Protein AF-A0A7V3RR85-F1 (afdb_monomer_lite)

Sequence (244 aa):
MQGILSSFPGRTWGRTDHEVPPFPVPSWEQGLYIVSIVQFLRCAGPAYVWVLVGLIVPVLRLVWSADYRWSVWSRVQREWASIKAFASDRSRLPWRATALLIVLPAGLYFLSQGRPLMSGDSKPITLTASALVRDGTTDLSAFISEYASVYRPDASSTLPYFLVRTATGVHSSYPSGMFLFAVPSAALARLLGADLSSGGVQDRMEKGVASWLAAACLGLFFLLALHLVDAASAAWMTLLLATG

Radius of gyration: 24.36 Å; chains: 1; bounding box: 64×41×88 Å

Structure (mmCIF, N/CA/C/O backbone):
data_AF-A0A7V3RR85-F1
#
_entry.id   AF-A0A7V3RR85-F1
#
loop_
_atom_site.group_PDB
_atom_site.id
_atom_site.type_symbol
_atom_site.label_atom_id
_atom_site.label_alt_id
_atom_site.label_comp_id
_atom_site.label_asym_id
_atom_site.label_entity_id
_atom_site.label_seq_id
_atom_site.pdbx_PDB_ins_code
_atom_site.Cartn_x
_atom_site.Cartn_y
_atom_site.Cartn_z
_atom_site.occupancy
_atom_site.B_iso_or_equiv
_atom_site.auth_seq_id
_atom_site.auth_comp_id
_atom_site.auth_asym_id
_atom_site.auth_atom_id
_atom_site.pdbx_PDB_model_num
ATOM 1 N N . MET A 1 1 ? -32.177 16.320 63.894 1.00 46.56 1 MET A N 1
ATOM 2 C CA . MET A 1 1 ? -31.245 16.753 62.830 1.00 46.56 1 MET A CA 1
ATOM 3 C C . MET A 1 1 ? -31.711 16.144 61.518 1.00 46.56 1 MET A C 1
ATOM 5 O O . MET A 1 1 ? -31.325 15.041 61.168 1.00 46.56 1 MET A O 1
ATOM 9 N N . GLN A 1 2 ? -32.642 16.838 60.869 1.00 44.94 2 GLN A N 1
ATOM 10 C CA . GLN A 1 2 ? -33.136 16.580 59.518 1.00 44.94 2 GLN A CA 1
ATOM 11 C C . GLN A 1 2 ? -32.643 17.747 58.666 1.00 44.94 2 GLN A C 1
ATOM 13 O O . GLN A 1 2 ? -32.777 18.890 59.099 1.00 44.94 2 GLN A O 1
ATOM 18 N N . GLY A 1 3 ? -32.090 17.485 57.484 1.00 44.03 3 GLY A N 1
ATOM 19 C CA . GLY A 1 3 ? -31.828 18.561 56.536 1.00 44.03 3 GLY A CA 1
ATOM 20 C C . GLY A 1 3 ? -30.827 18.223 55.440 1.00 44.03 3 GLY A C 1
ATOM 21 O O . GLY A 1 3 ? -29.651 18.029 55.716 1.00 44.03 3 GLY A O 1
ATOM 22 N N . ILE A 1 4 ? -31.320 18.331 54.203 1.00 47.91 4 ILE A N 1
ATOM 23 C CA . ILE A 1 4 ? -30.573 18.657 52.980 1.00 47.91 4 ILE A CA 1
ATOM 24 C C . ILE A 1 4 ? -29.882 17.463 52.293 1.00 47.91 4 ILE A C 1
ATOM 26 O O . ILE A 1 4 ? -28.663 17.356 52.227 1.00 47.91 4 ILE A O 1
ATOM 30 N N . LEU A 1 5 ? -30.701 16.605 51.676 1.00 41.53 5 LEU A N 1
ATOM 31 C CA . LEU A 1 5 ? -30.328 15.917 50.438 1.00 41.53 5 LEU A CA 1
ATOM 32 C C . LEU A 1 5 ? -30.864 16.759 49.277 1.00 41.53 5 LEU A C 1
ATOM 34 O O . LEU A 1 5 ? -32.061 16.757 48.990 1.00 41.53 5 LEU A O 1
ATOM 38 N N . SER A 1 6 ? -29.977 17.540 48.667 1.00 44.34 6 SER A N 1
ATOM 39 C CA . SER A 1 6 ? -30.256 18.303 47.459 1.00 44.34 6 SER A CA 1
ATOM 40 C C . SER A 1 6 ? -30.410 17.359 46.268 1.00 44.34 6 SER A C 1
ATOM 42 O O . SER A 1 6 ? -29.541 16.558 45.926 1.00 44.34 6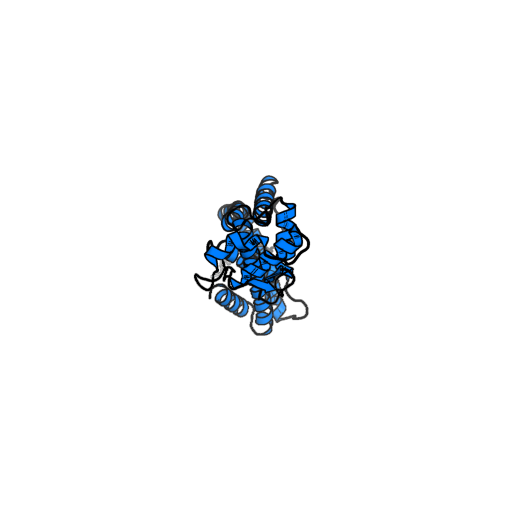 SER A O 1
ATOM 44 N N . SER A 1 7 ? -31.572 17.478 45.645 1.00 42.38 7 SER A N 1
ATOM 45 C CA . SER A 1 7 ? -31.966 16.903 44.374 1.00 42.38 7 SER A CA 1
ATOM 46 C C . SER A 1 7 ? -31.014 17.334 43.254 1.00 42.38 7 SER A C 1
ATOM 48 O O . SER A 1 7 ? -31.056 18.466 42.777 1.00 42.38 7 SER A O 1
ATOM 50 N N . PHE A 1 8 ? -30.181 16.409 42.777 1.00 44.97 8 PHE A N 1
ATOM 51 C CA . PHE A 1 8 ? -29.617 16.528 41.436 1.00 44.97 8 PHE A CA 1
ATOM 52 C C . PHE A 1 8 ? -30.730 16.210 40.428 1.00 44.97 8 PHE A C 1
ATOM 54 O O . PHE A 1 8 ? -31.298 15.116 40.488 1.00 44.97 8 PHE A O 1
ATOM 61 N N . PRO A 1 9 ? -31.079 17.125 39.508 1.00 51.03 9 PRO A N 1
ATOM 62 C CA . PRO A 1 9 ? -32.050 16.825 38.473 1.00 51.03 9 PRO A CA 1
ATOM 63 C C . PRO A 1 9 ? -31.463 15.737 37.576 1.00 51.03 9 PRO A C 1
ATOM 65 O O . PRO A 1 9 ? -30.448 15.935 36.902 1.00 51.03 9 PRO A O 1
ATOM 68 N N . GLY A 1 10 ? -32.103 14.568 37.602 1.00 42.62 10 GLY A N 1
ATOM 69 C CA . GLY A 1 10 ? -31.830 13.462 36.702 1.00 42.62 10 GLY A CA 1
ATOM 70 C C . GLY A 1 10 ? -32.016 13.930 35.267 1.00 42.62 10 GLY A C 1
ATOM 71 O O . GLY A 1 10 ? -33.130 13.978 34.755 1.00 42.62 10 GLY A O 1
ATOM 72 N N . ARG A 1 11 ? -30.909 14.293 34.617 1.00 47.78 11 ARG A N 1
ATOM 73 C CA . ARG A 1 11 ? -30.853 14.501 33.175 1.00 47.78 11 ARG A CA 1
ATOM 74 C C . ARG A 1 11 ? -30.940 13.110 32.548 1.00 47.78 11 ARG A C 1
ATOM 76 O O . ARG A 1 11 ? -29.926 12.463 32.295 1.00 47.78 11 ARG A O 1
ATOM 83 N N . THR A 1 12 ? -32.165 12.621 32.388 1.00 45.12 12 THR A N 1
ATOM 84 C CA . THR A 1 12 ? -32.485 11.437 31.598 1.00 45.12 12 THR A CA 1
ATOM 85 C C . THR A 1 12 ? -32.115 11.750 30.155 1.00 45.12 12 THR A C 1
ATOM 87 O O . THR A 1 12 ? -32.891 12.304 29.382 1.00 45.12 12 THR A O 1
ATOM 90 N N . TRP A 1 13 ? -30.870 11.445 29.792 1.00 47.84 13 TRP A N 1
ATOM 91 C CA . TRP A 1 13 ? -30.459 11.370 28.399 1.00 47.84 13 TRP A CA 1
ATOM 92 C C . TRP A 1 13 ? -31.215 10.198 27.782 1.00 47.84 13 TRP A C 1
ATOM 94 O O . TRP A 1 13 ? -30.737 9.065 27.784 1.00 47.84 13 TRP A O 1
ATOM 104 N N . GLY A 1 14 ? -32.430 10.475 27.309 1.00 45.59 14 GLY A N 1
ATOM 105 C CA . GLY A 1 14 ? -33.119 9.637 26.345 1.00 45.59 14 GLY A CA 1
ATOM 106 C C . GLY A 1 14 ? -32.202 9.514 25.142 1.00 45.59 14 GLY A C 1
ATOM 107 O O . GLY A 1 14 ? -32.144 10.402 24.298 1.00 45.59 14 GLY A O 1
ATOM 108 N N . ARG A 1 15 ? -31.402 8.448 25.128 1.00 45.56 15 ARG A N 1
ATOM 109 C CA . ARG A 1 15 ? -30.524 8.074 24.029 1.00 45.56 15 ARG A CA 1
ATOM 110 C C . ARG A 1 15 ? -31.411 7.449 22.961 1.00 45.56 15 ARG A C 1
ATOM 112 O O . ARG A 1 15 ? -31.411 6.244 22.765 1.00 45.56 15 ARG A O 1
ATOM 119 N N . THR A 1 16 ? -32.238 8.272 22.330 1.00 53.84 16 THR A N 1
ATOM 120 C CA . THR A 1 16 ? -32.664 7.997 20.966 1.00 53.84 16 THR A CA 1
ATOM 121 C C . THR A 1 16 ? -31.379 7.865 20.158 1.00 53.84 16 THR A C 1
ATOM 123 O O . THR A 1 16 ? -30.469 8.686 20.312 1.00 53.84 16 THR A O 1
ATOM 126 N N . ASP A 1 17 ? -31.255 6.797 19.373 1.00 54.22 17 ASP A N 1
ATOM 127 C CA . ASP A 1 17 ? -30.157 6.572 18.434 1.00 54.22 17 ASP A CA 1
ATOM 128 C C . ASP A 1 17 ? -30.206 7.637 17.328 1.00 54.22 17 ASP A C 1
ATOM 130 O O . ASP A 1 17 ? -30.462 7.359 16.160 1.00 54.22 17 ASP A O 1
ATOM 134 N N . HIS A 1 18 ? -30.017 8.901 17.703 1.00 53.81 18 HIS A N 1
ATOM 135 C CA . HIS A 1 18 ? -29.786 9.988 16.784 1.00 53.81 18 HIS A CA 1
ATOM 136 C C . HIS A 1 18 ? -28.456 9.674 16.122 1.00 53.81 18 HIS A C 1
ATOM 138 O O . HIS A 1 18 ? -27.383 9.903 16.688 1.00 53.81 18 HIS A O 1
ATOM 144 N N . GLU A 1 19 ? -28.546 9.078 14.936 1.00 60.75 19 GLU A N 1
ATOM 145 C CA . GLU A 1 19 ? -27.464 9.049 13.976 1.00 60.75 19 GLU A CA 1
ATOM 146 C C . GLU A 1 19 ? -26.886 10.459 13.927 1.00 60.75 19 GLU A C 1
ATOM 148 O O . GLU A 1 19 ? -27.532 11.390 13.454 1.00 60.75 19 GLU A O 1
ATOM 153 N N . VAL A 1 20 ? -25.699 10.637 14.514 1.00 59.62 20 VAL A N 1
ATOM 154 C CA . VAL A 1 20 ? -24.984 11.908 14.442 1.00 59.62 20 VAL A CA 1
ATOM 155 C C . VAL A 1 20 ? -24.818 12.182 12.951 1.00 59.62 20 VAL A C 1
ATOM 157 O O . VAL A 1 20 ? -24.122 11.395 12.290 1.00 59.62 20 VAL A O 1
ATOM 160 N N . PRO A 1 21 ? -25.476 13.221 12.402 1.00 61.03 21 PRO A N 1
ATOM 161 C CA . PRO A 1 21 ? -25.446 13.459 10.975 1.00 61.03 21 PRO A CA 1
ATOM 162 C C . PRO A 1 21 ? -23.984 13.613 10.549 1.00 61.03 21 PRO A C 1
ATOM 164 O O . PRO A 1 21 ? -23.182 14.199 11.289 1.00 61.03 21 PRO A O 1
ATOM 167 N N . PRO A 1 22 ? -23.585 13.037 9.403 1.00 70.75 22 PRO A N 1
ATOM 168 C CA . PRO A 1 22 ? -22.216 13.161 8.940 1.00 70.75 22 PRO A CA 1
ATOM 169 C C . PRO A 1 22 ? -21.882 14.647 8.811 1.00 70.75 22 PRO A C 1
ATOM 171 O O . PRO A 1 22 ? -22.590 15.385 8.129 1.00 70.75 22 PRO A O 1
ATOM 174 N N . PHE A 1 23 ? -20.811 15.088 9.480 1.00 69.50 23 PHE A N 1
ATOM 175 C CA . PHE A 1 23 ? -20.307 16.442 9.292 1.00 69.50 23 PHE A CA 1
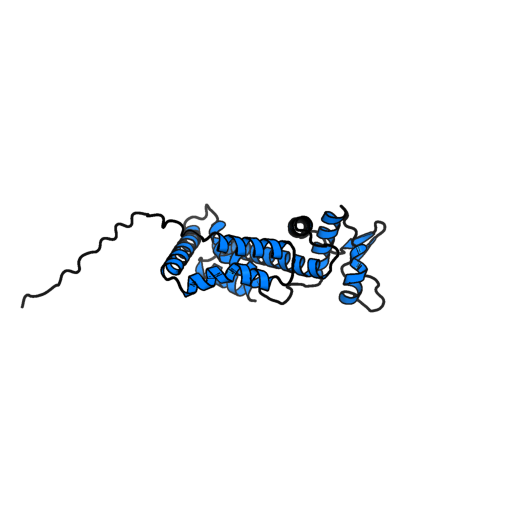ATOM 176 C C . PHE A 1 23 ? -20.062 16.652 7.797 1.00 69.50 23 PHE A C 1
ATOM 178 O O . PHE A 1 23 ? -19.297 15.870 7.218 1.00 69.50 23 PHE A O 1
ATOM 185 N N . PRO A 1 24 ? -20.685 17.664 7.168 1.00 77.25 24 PRO A N 1
ATOM 186 C CA . PRO A 1 24 ? -20.417 17.955 5.775 1.00 77.25 24 PRO A CA 1
ATOM 187 C C . PRO A 1 24 ? -18.919 18.219 5.642 1.00 77.25 24 PRO A C 1
ATOM 189 O O . PRO A 1 24 ? -18.344 19.052 6.346 1.00 77.25 24 PRO A O 1
ATOM 192 N N . VAL A 1 25 ? -18.271 17.428 4.796 1.00 76.19 25 VAL A N 1
ATOM 193 C CA . VAL A 1 25 ? -16.868 17.613 4.442 1.00 76.19 25 VAL A CA 1
ATOM 194 C C . VAL A 1 25 ? -16.855 18.716 3.386 1.00 76.19 25 VAL A C 1
ATOM 196 O O . VAL A 1 25 ? -17.470 18.514 2.335 1.00 76.19 25 VAL A O 1
ATOM 199 N N . PRO A 1 26 ? -16.226 19.877 3.642 1.00 80.81 26 PRO A N 1
ATOM 200 C CA . PRO A 1 26 ? -16.105 20.924 2.638 1.00 80.81 26 PRO A CA 1
ATOM 201 C C . PRO A 1 26 ? -15.546 20.358 1.326 1.00 80.81 26 PRO A C 1
ATOM 203 O O . PRO A 1 26 ? -14.628 19.536 1.338 1.00 80.81 26 PRO A O 1
ATOM 206 N N . SER A 1 27 ? -16.074 20.806 0.187 1.00 84.94 27 SER A N 1
ATOM 207 C CA . SER A 1 27 ? -15.701 20.291 -1.141 1.00 84.94 27 SER A CA 1
ATOM 208 C C . SER A 1 27 ? -14.198 20.394 -1.439 1.00 84.94 27 SER A C 1
ATOM 210 O O . SER A 1 27 ? -13.643 19.547 -2.134 1.00 84.94 27 SER A O 1
ATOM 212 N N . TRP A 1 28 ? -13.509 21.386 -0.870 1.00 83.44 28 TRP A N 1
ATOM 213 C CA . TRP A 1 28 ? -12.064 21.546 -1.031 1.00 83.44 28 TRP A CA 1
ATOM 214 C C . TRP A 1 28 ? -11.247 20.467 -0.295 1.00 83.44 28 TRP A C 1
ATOM 216 O O . TRP A 1 28 ? -10.198 20.061 -0.796 1.00 83.44 28 TRP A O 1
ATOM 226 N N . GLU A 1 29 ? -11.728 19.944 0.842 1.00 87.12 29 GLU A N 1
ATOM 227 C CA . GLU A 1 29 ? -11.060 18.844 1.560 1.00 87.12 29 GLU A CA 1
ATOM 228 C C . GLU A 1 29 ? -11.096 17.563 0.717 1.00 87.12 29 GLU A C 1
ATOM 230 O O . GLU A 1 29 ? -10.106 16.836 0.624 1.00 87.12 29 GLU A O 1
ATOM 235 N N . GLN A 1 30 ? -12.223 17.327 0.037 1.00 89.06 30 GLN A N 1
ATOM 236 C CA . GLN A 1 30 ? -12.369 16.218 -0.908 1.00 89.06 30 GLN A CA 1
ATOM 237 C C . GLN A 1 30 ? -11.383 16.359 -2.073 1.00 89.06 30 GLN A C 1
ATOM 239 O O . GLN A 1 30 ? -10.775 15.372 -2.482 1.00 89.06 30 GLN A O 1
ATOM 244 N N . GLY A 1 31 ? -11.162 17.586 -2.555 1.00 92.31 31 GLY A N 1
ATOM 245 C CA . GLY A 1 31 ? -10.163 17.883 -3.582 1.00 92.31 31 GLY A CA 1
ATOM 246 C C . GLY A 1 31 ? -8.749 17.455 -3.180 1.00 92.31 31 GLY A C 1
ATOM 247 O O . GLY A 1 31 ? -8.086 16.760 -3.948 1.00 92.31 31 GLY A O 1
ATOM 248 N N . LEU A 1 32 ? -8.298 17.793 -1.966 1.00 92.44 32 LEU A N 1
ATOM 249 C CA . LEU A 1 32 ? -6.969 17.396 -1.473 1.00 92.44 32 LEU A CA 1
ATOM 250 C C . LEU A 1 32 ? -6.819 15.879 -1.343 1.00 92.44 32 LEU A C 1
ATOM 252 O O . LEU A 1 32 ? -5.781 15.326 -1.712 1.00 92.44 32 LEU A O 1
ATOM 256 N N . TYR A 1 33 ? -7.859 15.202 -0.858 1.00 92.38 33 TYR A N 1
ATOM 257 C CA . TYR A 1 33 ? -7.874 13.745 -0.761 1.00 92.38 33 TYR A CA 1
ATOM 258 C C . TYR A 1 33 ? -7.786 13.080 -2.141 1.00 92.38 33 TYR A C 1
ATOM 260 O O . TYR A 1 33 ? -6.967 12.184 -2.345 1.00 92.38 33 TYR A O 1
ATOM 268 N N . ILE A 1 34 ? -8.572 13.560 -3.111 1.00 94.25 34 ILE A N 1
ATOM 269 C CA . ILE A 1 34 ? -8.545 13.063 -4.492 1.00 94.25 34 ILE A CA 1
ATOM 270 C C . ILE A 1 34 ? -7.164 13.288 -5.111 1.00 94.25 34 ILE A C 1
ATOM 272 O O . ILE A 1 34 ? -6.600 12.359 -5.684 1.00 94.25 34 ILE A O 1
ATOM 276 N N . VAL A 1 35 ? -6.589 14.485 -4.960 1.00 95.31 35 VAL A N 1
ATOM 277 C CA . VAL A 1 35 ? -5.242 14.790 -5.465 1.00 95.31 35 VAL A CA 1
ATOM 278 C C . VAL A 1 35 ? -4.205 13.861 -4.837 1.00 95.31 35 VAL A C 1
ATOM 280 O O . VAL A 1 35 ? -3.392 13.293 -5.561 1.00 95.31 35 VAL A O 1
ATOM 283 N N . SER A 1 36 ? -4.254 13.658 -3.519 1.00 95.44 36 SER A N 1
ATOM 284 C CA . SER A 1 36 ? -3.357 12.737 -2.816 1.00 95.44 36 SER A CA 1
ATOM 285 C C . SER A 1 36 ? -3.442 11.316 -3.381 1.00 95.44 36 SER A C 1
ATOM 287 O O . SER A 1 36 ? -2.414 10.744 -3.749 1.00 95.44 36 SER A O 1
ATOM 289 N N . ILE A 1 37 ? -4.653 10.772 -3.538 1.00 95.06 37 ILE A N 1
ATOM 290 C CA . ILE A 1 37 ? -4.854 9.428 -4.095 1.00 95.06 37 ILE A CA 1
ATOM 291 C C . ILE A 1 37 ? -4.352 9.342 -5.528 1.00 95.06 37 ILE A C 1
ATOM 293 O O . ILE A 1 37 ? -3.615 8.416 -5.857 1.00 95.06 37 ILE A O 1
ATOM 297 N N . VAL A 1 38 ? -4.734 10.290 -6.384 1.00 96.75 38 VAL A N 1
ATOM 298 C CA . VAL A 1 38 ? -4.348 10.281 -7.799 1.00 96.75 38 VAL A CA 1
ATOM 299 C C . VAL A 1 38 ? -2.831 10.311 -7.931 1.00 96.75 38 VAL A C 1
ATOM 301 O O . VAL A 1 38 ? -2.264 9.526 -8.686 1.00 96.75 38 VAL A O 1
ATOM 304 N N . GLN A 1 39 ? -2.154 11.166 -7.172 1.00 97.00 39 GLN A N 1
ATOM 305 C CA . GLN A 1 39 ? -0.704 11.285 -7.263 1.00 97.00 39 GLN A CA 1
ATOM 306 C C . GLN A 1 39 ? 0.026 10.091 -6.637 1.00 97.00 39 GLN A C 1
ATOM 308 O O . GLN A 1 39 ? 1.044 9.648 -7.173 1.00 97.00 39 GLN A O 1
ATOM 313 N N . PHE A 1 40 ? -0.520 9.511 -5.564 1.00 96.00 40 PHE A N 1
ATOM 314 C CA . PHE A 1 40 ? -0.036 8.248 -5.013 1.00 96.00 40 PHE A CA 1
ATOM 315 C C . PHE A 1 40 ? -0.152 7.106 -6.034 1.00 96.00 40 PHE A C 1
ATOM 317 O O . PHE A 1 40 ? 0.840 6.433 -6.306 1.00 96.00 40 PHE A O 1
ATOM 324 N N . LEU A 1 41 ? -1.325 6.927 -6.653 1.00 95.44 41 LEU A N 1
ATOM 325 C CA . LEU A 1 41 ? -1.570 5.885 -7.660 1.00 95.44 41 LEU A CA 1
ATOM 326 C C . LEU A 1 41 ? -0.749 6.100 -8.937 1.00 95.44 41 LEU A C 1
ATOM 328 O O . LEU A 1 41 ? -0.284 5.138 -9.541 1.00 95.44 41 LEU A O 1
ATOM 332 N N . ARG A 1 42 ? -0.500 7.357 -9.316 1.00 96.12 42 ARG A N 1
ATOM 333 C CA . ARG A 1 42 ? 0.419 7.725 -10.403 1.00 96.12 42 ARG A CA 1
ATOM 334 C C . ARG A 1 42 ? 1.892 7.476 -10.051 1.00 96.12 42 ARG A C 1
ATOM 336 O O . ARG A 1 42 ? 2.758 7.627 -10.907 1.00 96.12 42 ARG A O 1
ATOM 343 N N . CYS A 1 43 ? 2.203 7.109 -8.806 1.00 94.94 43 CYS A N 1
ATOM 344 C CA . CYS A 1 43 ? 3.572 6.963 -8.316 1.00 94.94 43 CYS A CA 1
ATOM 345 C C . CYS A 1 43 ? 4.386 8.265 -8.473 1.00 94.94 43 CYS A C 1
ATOM 347 O O . CYS A 1 43 ? 5.577 8.244 -8.801 1.00 94.94 43 CYS A O 1
ATOM 349 N N . ALA A 1 44 ? 3.749 9.422 -8.268 1.00 93.12 44 ALA A N 1
ATOM 350 C CA . ALA A 1 44 ? 4.350 10.734 -8.483 1.00 93.12 44 ALA A CA 1
ATOM 351 C C . ALA A 1 44 ? 5.096 11.223 -7.232 1.00 93.12 44 ALA A C 1
ATOM 353 O O . ALA A 1 44 ? 4.546 11.939 -6.415 1.00 93.12 44 ALA A O 1
ATOM 354 N N . GLY A 1 45 ? 6.367 10.870 -7.056 1.00 92.00 45 GLY A N 1
ATOM 355 C CA . GLY A 1 45 ? 7.137 11.270 -5.867 1.00 92.00 45 GLY A CA 1
ATOM 356 C C . GLY A 1 45 ? 6.914 10.363 -4.644 1.00 92.00 45 GLY A C 1
ATOM 357 O O . GLY A 1 45 ? 6.258 9.326 -4.750 1.00 92.00 45 GLY A O 1
ATOM 358 N N . PRO A 1 46 ? 7.518 10.685 -3.488 1.00 92.31 46 PRO A N 1
ATOM 359 C CA . PRO A 1 46 ? 7.526 9.782 -2.338 1.00 92.31 46 PRO A CA 1
ATOM 360 C C . PRO A 1 46 ? 6.136 9.582 -1.716 1.00 92.31 46 PRO A C 1
ATOM 362 O O . PRO A 1 46 ? 5.407 10.545 -1.487 1.00 92.31 46 PRO A O 1
ATOM 365 N N . ALA A 1 47 ? 5.789 8.338 -1.370 1.00 92.94 47 ALA A N 1
ATOM 366 C CA . ALA A 1 47 ? 4.469 7.995 -0.831 1.00 92.94 47 ALA A CA 1
ATOM 367 C C . ALA A 1 47 ? 4.107 8.766 0.453 1.00 92.94 47 ALA A C 1
ATOM 369 O O . ALA A 1 47 ? 2.963 9.194 0.609 1.00 92.94 47 ALA A O 1
ATOM 370 N N . TYR A 1 48 ? 5.081 9.007 1.339 1.00 93.69 48 TYR A N 1
ATOM 371 C CA . TYR A 1 48 ? 4.864 9.744 2.588 1.00 93.69 48 TYR A CA 1
ATOM 372 C C . TYR A 1 48 ? 4.356 11.178 2.362 1.00 93.69 48 TYR A C 1
ATOM 374 O O . TYR A 1 48 ? 3.613 11.695 3.194 1.00 93.69 48 TYR A O 1
ATOM 382 N N . VAL A 1 49 ? 4.706 11.812 1.233 1.00 95.12 49 VAL A N 1
ATOM 383 C CA . VAL A 1 49 ? 4.221 13.157 0.884 1.00 95.12 49 VAL A CA 1
ATOM 384 C C . VAL A 1 49 ? 2.716 13.117 0.655 1.00 95.12 49 VAL A C 1
ATOM 386 O O . VAL A 1 49 ? 1.984 13.926 1.216 1.00 95.12 49 VAL A O 1
ATOM 389 N N . TRP A 1 50 ? 2.230 12.144 -0.116 1.00 95.06 50 TRP A N 1
ATOM 390 C CA . TRP A 1 50 ? 0.803 12.030 -0.412 1.00 95.06 50 TRP A CA 1
ATOM 391 C C . TRP A 1 50 ? -0.005 11.591 0.799 1.00 95.06 50 TRP A C 1
ATOM 393 O O . TRP A 1 50 ? -1.095 12.122 1.011 1.00 95.06 50 TRP A O 1
ATOM 403 N N . VAL A 1 51 ? 0.550 10.714 1.641 1.00 94.12 51 VAL A N 1
ATOM 404 C CA . VAL A 1 51 ? -0.039 10.395 2.950 1.00 94.12 51 VAL A CA 1
ATOM 405 C C . VAL A 1 51 ? -0.202 11.670 3.782 1.00 94.12 51 VAL A C 1
ATOM 407 O O . VAL A 1 51 ? -1.297 11.933 4.275 1.00 94.12 51 VAL A O 1
ATOM 410 N N . LEU A 1 52 ? 0.836 12.507 3.878 1.00 95.19 52 LEU A N 1
ATOM 411 C CA . LEU A 1 52 ? 0.765 13.771 4.613 1.00 95.19 52 LEU A CA 1
ATOM 412 C C . LEU A 1 52 ? -0.289 14.719 4.025 1.00 95.19 52 LEU A C 1
ATOM 414 O O . LEU A 1 52 ? -1.113 15.239 4.770 1.00 95.19 52 LEU A O 1
ATOM 418 N N . VAL A 1 53 ? -0.312 14.907 2.703 1.00 94.50 53 VAL A N 1
ATOM 419 C CA . VAL A 1 53 ? -1.298 15.771 2.025 1.00 94.50 53 VAL A CA 1
ATOM 420 C C . VAL A 1 53 ? -2.730 15.284 2.262 1.00 94.50 53 VAL A C 1
ATOM 422 O O . VAL A 1 53 ? -3.614 16.093 2.529 1.00 94.50 53 VAL A O 1
ATOM 425 N N . GLY A 1 54 ? -2.969 13.971 2.209 1.00 93.12 54 GLY A N 1
ATOM 426 C CA . GLY A 1 54 ? -4.295 13.394 2.445 1.00 93.12 54 GLY A CA 1
ATOM 427 C C . GLY A 1 54 ? -4.735 13.453 3.911 1.00 93.12 54 GLY A C 1
ATOM 428 O O . GLY A 1 54 ? -5.931 13.523 4.191 1.00 93.12 54 GLY A O 1
ATOM 429 N N . LEU A 1 55 ? -3.783 13.446 4.851 1.00 94.88 55 LEU A N 1
ATOM 430 C CA . LEU A 1 55 ? -4.061 13.412 6.289 1.00 94.88 55 LEU A CA 1
ATOM 431 C C . LEU A 1 55 ? -3.964 14.769 6.987 1.00 94.88 55 LEU A C 1
ATOM 433 O O . LEU A 1 55 ? -4.454 14.888 8.109 1.00 94.88 55 LEU A O 1
ATOM 437 N N . ILE A 1 56 ? -3.382 15.797 6.362 1.00 95.38 56 ILE A N 1
ATOM 438 C CA . ILE A 1 56 ? -3.158 17.081 7.034 1.00 95.38 56 ILE A CA 1
ATOM 439 C C . ILE A 1 56 ? -4.472 17.670 7.546 1.00 95.38 56 ILE A C 1
ATOM 441 O O . ILE A 1 56 ? -4.603 17.938 8.733 1.00 95.38 56 ILE A O 1
ATOM 445 N N . VAL A 1 57 ? -5.500 17.764 6.704 1.00 93.8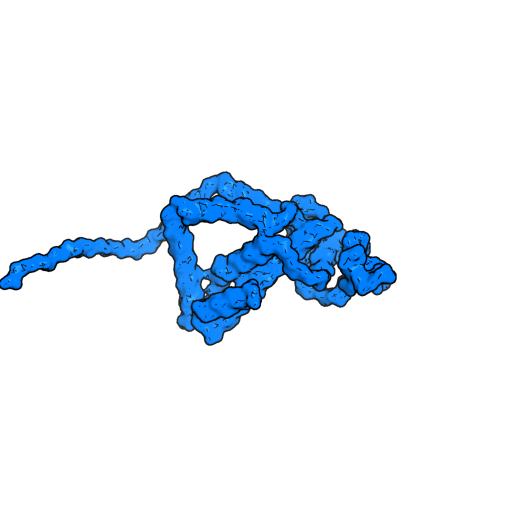1 57 VAL A N 1
ATOM 446 C CA . VAL A 1 57 ? -6.790 18.331 7.106 1.00 93.81 57 VAL A CA 1
ATOM 447 C C . VAL A 1 57 ? -7.482 17.529 8.217 1.00 93.81 57 VAL A C 1
ATOM 449 O O . VAL A 1 57 ? -7.836 18.138 9.230 1.00 93.81 57 VAL A O 1
ATOM 452 N N . PRO A 1 58 ? -7.674 16.195 8.116 1.00 93.31 58 PRO A N 1
ATOM 453 C CA . PRO A 1 58 ? -8.316 15.451 9.196 1.00 93.31 58 PRO A CA 1
ATOM 454 C C . PRO A 1 58 ? -7.512 15.490 10.501 1.00 93.31 58 PRO A C 1
ATOM 456 O O . PRO A 1 58 ? -8.127 15.523 11.566 1.00 93.31 58 PRO A O 1
ATOM 459 N N . VAL A 1 59 ? -6.176 15.545 10.446 1.00 95.19 59 VAL A N 1
ATOM 460 C CA . VAL A 1 59 ? -5.329 15.720 11.639 1.00 95.19 59 VAL A CA 1
ATOM 461 C C . VAL A 1 59 ? -5.551 17.094 12.266 1.00 95.19 59 VAL A C 1
ATOM 463 O O . VAL A 1 59 ? -5.813 17.182 13.463 1.00 95.19 59 VAL A O 1
ATOM 466 N N . LEU A 1 60 ? -5.531 18.163 11.470 1.00 95.50 60 LEU A N 1
ATOM 467 C CA . LEU A 1 60 ? -5.795 19.521 11.945 1.00 95.50 60 LEU A CA 1
ATOM 468 C C . LEU A 1 60 ? -7.196 19.634 12.574 1.00 95.50 60 LEU A C 1
ATOM 470 O O . LEU A 1 60 ? -7.350 20.180 13.668 1.00 95.50 60 LEU A O 1
ATOM 474 N N . ARG A 1 61 ? -8.222 19.040 11.951 1.00 93.88 61 ARG A N 1
ATOM 475 C CA . ARG A 1 61 ? -9.581 18.983 12.520 1.00 93.88 61 ARG A CA 1
ATOM 476 C C . ARG A 1 61 ? -9.628 18.191 13.823 1.00 93.88 61 ARG A C 1
ATOM 478 O O . ARG A 1 61 ? -10.325 18.602 14.748 1.00 93.88 61 ARG A O 1
ATOM 485 N N . LEU A 1 62 ? -8.885 17.089 13.915 1.00 95.31 62 LEU A N 1
ATOM 486 C CA . LEU A 1 62 ? -8.764 16.307 15.145 1.00 95.31 62 LEU A CA 1
ATOM 487 C C . LEU A 1 62 ? -8.104 17.113 16.268 1.00 95.31 62 LEU A C 1
ATOM 489 O O . LEU A 1 62 ? -8.478 16.944 17.420 1.00 95.31 62 LEU A O 1
ATOM 493 N N . VAL A 1 63 ? -7.172 18.014 15.962 1.00 97.06 63 VAL A N 1
ATOM 494 C CA . VAL A 1 63 ? -6.539 18.873 16.972 1.00 97.06 63 VAL A CA 1
ATOM 495 C C . VAL A 1 63 ? -7.474 20.006 17.415 1.00 97.06 63 VAL A C 1
ATOM 497 O O . VAL A 1 63 ? -7.636 20.224 18.616 1.00 97.06 63 VAL A O 1
ATOM 500 N N . TRP A 1 64 ? -8.125 20.703 16.477 1.00 97.56 64 TRP A N 1
ATOM 501 C CA . TRP A 1 64 ? -8.846 21.950 16.780 1.00 97.56 64 TRP A CA 1
ATOM 502 C C . TRP A 1 64 ? -10.345 21.814 17.059 1.00 97.56 64 TRP A C 1
ATOM 504 O O . TRP A 1 64 ? -10.904 22.668 17.744 1.00 97.56 64 TRP A O 1
ATOM 514 N N . SER A 1 65 ? -11.023 20.769 16.578 1.00 96.75 65 SER A N 1
ATOM 515 C CA . SER A 1 65 ? -12.477 20.628 16.735 1.00 96.75 65 SER A CA 1
ATOM 516 C C . SER A 1 65 ? -12.831 19.561 17.774 1.00 96.75 65 SER A C 1
ATOM 518 O O . SER A 1 65 ? -12.588 18.367 17.587 1.00 96.75 65 SER A O 1
ATOM 520 N N . ALA A 1 66 ? -13.429 19.984 18.894 1.00 95.75 66 ALA A N 1
ATOM 521 C CA . ALA A 1 66 ? -13.940 19.073 19.923 1.00 95.75 66 ALA A CA 1
ATOM 522 C C . ALA A 1 66 ? -15.039 18.146 19.376 1.00 95.75 66 ALA A C 1
ATOM 524 O O . ALA A 1 66 ? -15.002 16.941 19.624 1.00 95.75 66 ALA A O 1
ATOM 525 N N . ASP A 1 67 ? -15.946 18.683 18.560 1.00 94.75 67 ASP A N 1
ATOM 526 C CA . ASP A 1 67 ? -17.031 17.907 17.955 1.00 94.75 67 ASP A CA 1
ATOM 527 C C . ASP A 1 67 ? -16.501 16.855 16.980 1.00 94.75 67 ASP A C 1
ATOM 529 O O . ASP A 1 67 ? -16.940 15.703 16.993 1.00 94.75 67 ASP A O 1
ATOM 533 N N . TYR A 1 68 ? -15.499 17.218 16.171 1.00 92.56 68 TYR A N 1
ATOM 534 C CA . TYR A 1 68 ? -14.852 16.270 15.271 1.00 92.56 68 TYR A CA 1
ATOM 535 C C . TYR A 1 68 ? -14.140 15.159 16.051 1.00 92.56 68 TYR A C 1
ATOM 537 O O . TYR A 1 68 ? -14.321 13.985 15.726 1.00 92.56 68 TYR A O 1
ATOM 545 N N . ARG A 1 69 ? -13.408 15.489 17.128 1.00 95.31 69 ARG A N 1
ATOM 546 C CA . ARG A 1 69 ? -12.810 14.484 18.028 1.00 95.31 69 ARG A CA 1
ATOM 547 C C . ARG A 1 69 ? -13.851 13.532 18.593 1.00 95.31 69 ARG A C 1
ATOM 549 O O . ARG A 1 69 ? -13.650 12.321 18.541 1.00 95.31 69 ARG A O 1
ATOM 556 N N . TRP A 1 70 ? -14.968 14.056 19.093 1.00 95.88 70 TRP A N 1
ATOM 557 C CA . TRP A 1 70 ? -16.046 13.233 19.636 1.00 95.88 70 TRP A CA 1
ATOM 558 C C . TRP A 1 70 ? -16.685 12.340 18.563 1.00 95.88 70 TRP A C 1
ATOM 560 O O . TRP A 1 70 ? -16.941 11.153 18.793 1.00 95.88 70 TRP A O 1
ATOM 570 N N . SER A 1 71 ? -16.873 12.864 17.350 1.00 93.69 71 SER A N 1
ATOM 571 C CA . SER A 1 71 ? -17.355 12.082 16.208 1.00 93.69 71 SER A CA 1
ATOM 572 C C . SER A 1 71 ? -16.374 10.977 15.805 1.00 93.69 71 SER A C 1
ATOM 574 O O . SER A 1 71 ? -16.805 9.872 15.476 1.00 93.69 71 SER A O 1
ATOM 576 N N . VAL A 1 72 ? -15.067 11.240 15.786 1.00 94.50 72 VAL A N 1
ATOM 577 C CA . VAL A 1 72 ? -14.054 10.220 15.472 1.00 94.50 72 VAL A CA 1
ATOM 578 C C . VAL A 1 72 ? -14.010 9.170 16.579 1.00 94.50 72 VAL A C 1
ATOM 580 O O . VAL A 1 72 ? -14.087 7.979 16.289 1.00 94.50 72 VAL A O 1
ATOM 583 N N . TRP A 1 73 ? -13.983 9.594 17.844 1.00 96.25 73 TRP A N 1
ATOM 584 C CA . TRP A 1 73 ? -13.959 8.694 18.996 1.00 96.25 73 TRP A CA 1
ATOM 585 C C . TRP A 1 73 ? -15.180 7.776 19.040 1.00 96.25 73 TRP A C 1
ATOM 587 O O . TRP A 1 73 ? -15.036 6.567 19.187 1.00 96.25 73 TRP A O 1
ATOM 597 N N . SER A 1 74 ? -16.383 8.315 18.836 1.00 95.50 74 SER A N 1
ATOM 598 C CA . SER A 1 74 ? -17.607 7.507 18.781 1.00 95.50 74 SER A CA 1
ATOM 599 C C . SER A 1 74 ? -17.599 6.503 17.623 1.00 95.50 74 SER A C 1
ATOM 601 O O . SER A 1 74 ? -18.052 5.372 17.794 1.00 95.50 74 SER A O 1
ATOM 603 N N . ARG A 1 75 ? -17.046 6.859 16.454 1.00 95.19 75 ARG A N 1
ATOM 604 C CA . ARG A 1 75 ? -16.849 5.916 15.337 1.00 95.19 75 ARG A CA 1
ATOM 605 C C . ARG A 1 75 ? -15.870 4.806 15.710 1.00 95.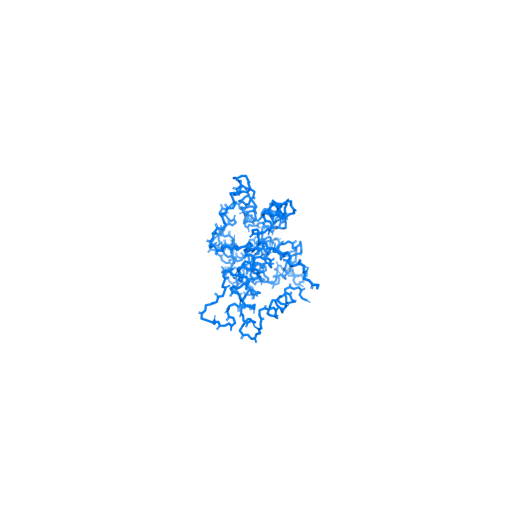19 75 ARG A C 1
ATOM 607 O O . ARG A 1 75 ? -16.225 3.643 15.559 1.00 95.19 75 ARG A O 1
ATOM 614 N N . VAL A 1 76 ? -14.705 5.148 16.257 1.00 96.31 76 VAL A N 1
ATOM 615 C CA . VAL A 1 76 ? -13.706 4.167 16.713 1.00 96.31 76 VAL A CA 1
ATOM 616 C C . VAL A 1 76 ? -14.299 3.231 17.765 1.00 96.31 76 VAL A C 1
ATOM 618 O O . VAL A 1 76 ? -14.155 2.020 17.648 1.00 96.31 76 VAL A O 1
ATOM 621 N N . GLN A 1 77 ? -15.031 3.763 18.746 1.00 96.81 77 GLN A N 1
ATOM 622 C CA . GLN A 1 77 ? -15.688 2.960 19.780 1.00 96.81 77 GLN A CA 1
ATOM 623 C C . GLN A 1 77 ? -16.734 2.000 19.204 1.00 96.81 77 GLN A C 1
ATOM 625 O O . GLN A 1 77 ? -16.834 0.869 19.674 1.00 96.81 77 GLN A O 1
ATOM 630 N N . ARG A 1 78 ? -17.486 2.406 18.171 1.00 96.38 78 ARG A N 1
ATOM 631 C CA . ARG A 1 78 ? -18.439 1.518 17.482 1.00 96.38 78 ARG A CA 1
ATOM 632 C C . ARG A 1 78 ? -17.740 0.379 16.744 1.00 96.38 78 ARG A C 1
ATOM 634 O O . ARG A 1 78 ? -18.127 -0.773 16.911 1.00 96.38 78 ARG A O 1
ATOM 641 N N . GLU A 1 79 ? -16.699 0.681 15.973 1.00 96.81 79 GLU A N 1
ATOM 642 C CA . GLU A 1 79 ? -15.934 -0.349 15.254 1.00 96.81 79 GLU A CA 1
ATOM 643 C C . GLU A 1 79 ? -15.218 -1.290 16.247 1.00 96.81 79 GLU A C 1
ATOM 645 O O . GLU A 1 79 ? -15.252 -2.510 16.097 1.00 96.81 79 GLU A O 1
ATOM 650 N N . TRP A 1 80 ? -14.669 -0.751 17.340 1.00 97.31 80 TRP A N 1
ATOM 651 C CA . TRP A 1 80 ? -14.074 -1.549 18.414 1.00 97.31 80 TRP A CA 1
ATOM 652 C C . TRP A 1 80 ? -15.102 -2.423 19.143 1.00 97.31 80 TRP A C 1
ATOM 654 O O . TRP A 1 80 ? -14.820 -3.569 19.493 1.00 97.31 80 TRP A O 1
ATOM 664 N N . ALA A 1 81 ? -16.320 -1.921 19.359 1.00 96.12 81 ALA A N 1
ATOM 665 C CA . ALA A 1 81 ? -17.407 -2.721 19.909 1.00 96.12 81 ALA A CA 1
ATOM 666 C C . ALA A 1 81 ? -17.766 -3.896 18.987 1.00 96.12 81 ALA A C 1
ATOM 668 O O . ALA A 1 81 ? -17.996 -4.989 19.496 1.00 96.12 81 ALA A O 1
ATOM 669 N N . SER A 1 82 ? -17.728 -3.711 17.660 1.00 96.06 82 SER A N 1
ATOM 670 C CA . SER A 1 82 ? -17.912 -4.806 16.697 1.00 96.06 82 SER A CA 1
ATOM 671 C C . SER A 1 82 ? -16.830 -5.881 16.823 1.00 96.06 82 SER A C 1
ATOM 673 O O . SER A 1 82 ? -17.141 -7.064 16.727 1.00 96.06 82 SER A O 1
ATOM 675 N N . ILE A 1 83 ? -15.575 -5.491 17.059 1.00 96.62 83 ILE A N 1
ATOM 676 C CA . ILE A 1 83 ? -14.469 -6.432 17.296 1.00 96.62 83 ILE A CA 1
ATOM 677 C C . ILE A 1 83 ? -14.687 -7.202 18.601 1.00 96.62 83 ILE A C 1
ATOM 679 O O . ILE A 1 83 ? -14.540 -8.417 18.632 1.00 96.62 83 ILE A O 1
ATOM 683 N N . LYS A 1 84 ? -15.073 -6.521 19.687 1.00 96.19 84 LYS A N 1
ATOM 684 C CA . LYS A 1 84 ? -15.353 -7.194 20.966 1.00 96.19 84 LYS A CA 1
ATOM 685 C C . LYS A 1 84 ? -16.554 -8.134 20.878 1.00 96.19 84 LYS A C 1
ATOM 687 O O . LYS A 1 84 ? -16.521 -9.208 21.467 1.00 96.19 84 LYS A O 1
ATOM 692 N N . ALA A 1 85 ? -17.596 -7.746 20.143 1.00 94.56 85 ALA A N 1
ATOM 693 C CA . ALA A 1 85 ? -18.797 -8.558 19.961 1.00 94.56 85 ALA A CA 1
ATOM 694 C C . ALA A 1 85 ? -18.502 -9.889 19.254 1.00 94.56 85 ALA A C 1
ATOM 696 O O . ALA A 1 85 ? -19.149 -10.887 19.557 1.00 94.56 85 ALA A O 1
ATOM 697 N N . PHE A 1 86 ? -17.481 -9.929 18.391 1.00 94.31 86 PHE A N 1
ATOM 698 C CA . PHE A 1 86 ? -17.030 -11.160 17.740 1.00 94.31 86 PHE A CA 1
ATOM 699 C C . PHE A 1 86 ? -16.617 -12.261 18.733 1.00 94.31 86 PHE A C 1
ATOM 701 O O . PHE A 1 86 ? -16.773 -13.445 18.442 1.00 94.31 86 PHE A O 1
ATOM 708 N N . ALA A 1 87 ? -16.135 -11.896 19.928 1.00 82.75 87 ALA A N 1
ATOM 709 C CA . ALA A 1 87 ? -15.811 -12.873 20.968 1.00 82.75 87 ALA A CA 1
ATOM 710 C C . ALA A 1 87 ? -17.057 -13.631 21.462 1.00 82.75 87 ALA A C 1
ATOM 712 O O . ALA A 1 87 ? -16.960 -14.815 21.786 1.00 82.75 87 ALA A O 1
ATOM 713 N N . SER A 1 88 ? -18.213 -12.960 21.487 1.00 85.12 88 SER A N 1
ATOM 714 C CA . SER A 1 88 ? -19.497 -13.533 21.902 1.00 85.12 88 SER A CA 1
ATOM 715 C C . SER A 1 88 ? -20.243 -14.210 20.751 1.00 85.12 88 SER A C 1
ATOM 717 O O . SER A 1 88 ? -20.940 -15.195 20.977 1.00 85.12 88 SER A O 1
ATOM 719 N N . ASP A 1 89 ? -20.102 -13.698 19.527 1.00 88.94 89 ASP A N 1
ATOM 720 C CA . ASP A 1 89 ? -20.732 -14.243 18.324 1.00 88.94 89 ASP A CA 1
ATOM 721 C C . ASP A 1 89 ? -19.732 -14.293 17.160 1.00 88.94 89 ASP A C 1
ATOM 723 O O . ASP A 1 89 ? -19.479 -13.308 16.462 1.00 88.94 89 ASP A O 1
ATOM 727 N N . ARG A 1 90 ? -19.178 -15.489 16.935 1.00 89.75 90 ARG A N 1
ATOM 728 C CA . ARG A 1 90 ? -18.176 -15.754 15.893 1.00 89.75 90 ARG A CA 1
ATOM 729 C C . ARG A 1 90 ? -18.778 -15.940 14.496 1.00 89.75 90 ARG A C 1
ATOM 731 O O . ARG A 1 90 ? -18.049 -16.284 13.568 1.00 89.75 90 ARG A O 1
ATOM 738 N N . SER A 1 91 ? -20.086 -15.736 14.319 1.00 88.50 91 SER A N 1
ATOM 739 C CA . SER A 1 91 ? -20.764 -15.964 13.035 1.00 88.50 91 SER A CA 1
ATOM 740 C C . SER A 1 91 ? -20.398 -14.943 11.953 1.00 88.50 91 SER A C 1
ATOM 742 O O . SER A 1 91 ? -20.525 -15.238 10.763 1.00 88.50 91 SER A O 1
ATOM 744 N N . ARG A 1 92 ? -19.938 -13.742 12.335 1.00 90.00 92 ARG A N 1
ATOM 745 C CA . ARG A 1 92 ? -19.613 -12.654 11.399 1.00 90.00 92 ARG A CA 1
ATOM 746 C C . ARG A 1 92 ? -18.257 -12.043 11.702 1.00 90.00 92 ARG A C 1
ATOM 748 O O . ARG A 1 92 ? -18.070 -11.401 12.729 1.00 90.00 92 ARG A O 1
ATOM 755 N N . LEU A 1 93 ? -17.328 -12.182 10.761 1.00 94.44 93 LEU A N 1
ATOM 756 C CA . LEU A 1 93 ? -16.013 -11.554 10.861 1.00 94.44 93 LEU A CA 1
ATOM 757 C C . LEU A 1 93 ? -16.138 -10.018 10.821 1.00 94.44 93 LEU A C 1
ATOM 759 O O . LEU A 1 93 ? -16.826 -9.488 9.940 1.00 94.44 93 LEU A O 1
ATOM 763 N N . PRO A 1 94 ? -15.446 -9.281 11.711 1.00 96.00 94 PRO A N 1
ATOM 764 C CA . PRO A 1 94 ? -15.514 -7.823 11.787 1.00 96.00 94 PRO A CA 1
ATOM 765 C C . PRO A 1 94 ? -14.658 -7.146 10.695 1.00 96.00 94 PRO A C 1
ATOM 767 O O . PRO A 1 94 ? -13.859 -6.258 10.981 1.00 96.00 94 PRO A O 1
ATOM 770 N N . TRP A 1 95 ? -14.823 -7.545 9.426 1.00 96.06 95 TRP A N 1
ATOM 771 C CA . TRP A 1 95 ? -13.981 -7.126 8.293 1.00 96.06 95 TRP A CA 1
ATOM 772 C C . TRP A 1 95 ? -13.814 -5.614 8.175 1.00 96.06 95 TRP A C 1
ATOM 774 O O . TRP A 1 95 ? -12.702 -5.125 7.996 1.00 96.06 95 TRP A O 1
ATOM 784 N N . ARG A 1 96 ? -14.914 -4.866 8.304 1.00 96.44 96 ARG A N 1
ATOM 785 C CA . ARG A 1 96 ? -14.893 -3.403 8.234 1.00 96.44 96 ARG A CA 1
ATOM 786 C C . ARG A 1 96 ? -14.085 -2.793 9.381 1.00 96.44 96 ARG A C 1
ATOM 788 O O . ARG A 1 96 ? -13.250 -1.928 9.129 1.00 96.44 96 ARG A O 1
ATOM 795 N N . ALA A 1 97 ? -14.303 -3.254 10.611 1.00 96.88 97 ALA A N 1
ATOM 796 C CA . ALA A 1 97 ? -13.577 -2.753 11.771 1.00 96.88 97 ALA A CA 1
ATOM 797 C C . ALA A 1 97 ? -12.083 -3.093 11.676 1.00 96.88 97 ALA A C 1
ATOM 799 O O . ALA A 1 97 ? -11.250 -2.221 11.903 1.00 96.88 97 ALA A O 1
ATOM 800 N N . THR A 1 98 ? -11.733 -4.308 11.240 1.00 97.69 98 THR A N 1
ATOM 801 C CA . THR A 1 98 ? -10.342 -4.701 10.968 1.00 97.69 98 THR A CA 1
ATOM 802 C C . THR A 1 98 ? -9.716 -3.841 9.870 1.00 97.69 98 THR A C 1
ATOM 804 O O . THR A 1 98 ? -8.596 -3.356 10.030 1.00 97.69 98 THR A O 1
ATOM 807 N N . ALA A 1 99 ? -10.428 -3.593 8.768 1.00 97.50 99 ALA A N 1
ATOM 808 C CA . ALA A 1 99 ? -9.925 -2.751 7.687 1.00 97.50 99 ALA A CA 1
ATOM 809 C C . ALA A 1 99 ? -9.641 -1.317 8.165 1.00 97.50 99 ALA A C 1
ATOM 811 O O . ALA A 1 99 ? -8.593 -0.759 7.848 1.00 97.50 99 ALA A O 1
ATOM 812 N N . LEU A 1 100 ? -10.544 -0.733 8.959 1.00 96.94 100 LEU A N 1
ATOM 813 C CA . LEU A 1 100 ? -10.432 0.650 9.430 1.00 96.94 100 LEU A CA 1
ATOM 814 C C . LEU A 1 100 ? -9.451 0.834 10.592 1.00 96.94 100 LEU A C 1
ATOM 816 O O . LEU A 1 100 ? -8.787 1.866 10.651 1.00 96.94 100 LEU A O 1
ATOM 820 N N . LEU A 1 101 ? -9.382 -0.119 11.524 1.00 97.38 101 LEU A N 1
ATOM 821 C CA . LEU A 1 101 ? -8.602 0.016 12.759 1.00 97.38 101 LEU A CA 1
ATOM 822 C C . LEU A 1 101 ? -7.228 -0.655 12.693 1.00 97.38 101 LEU A C 1
ATOM 824 O O . LEU A 1 101 ? -6.362 -0.295 13.483 1.00 97.38 101 LEU A O 1
ATOM 828 N N . ILE A 1 102 ? -7.017 -1.597 11.768 1.00 97.62 102 ILE A N 1
ATOM 829 C CA . ILE A 1 102 ? -5.758 -2.348 11.640 1.00 97.62 102 ILE A CA 1
ATOM 830 C C . ILE A 1 102 ? -5.113 -2.093 10.279 1.00 97.62 102 ILE A C 1
ATOM 832 O O . ILE A 1 102 ? -4.034 -1.507 10.211 1.00 97.62 102 ILE A O 1
ATOM 836 N N . VAL A 1 103 ? -5.782 -2.481 9.187 1.00 97.94 103 VAL A N 1
ATOM 837 C CA . VAL A 1 103 ? -5.184 -2.460 7.837 1.00 97.94 103 VAL A CA 1
ATOM 838 C C . VAL A 1 103 ? -4.873 -1.034 7.390 1.00 97.94 103 VAL A C 1
ATOM 840 O O . VAL A 1 103 ? -3.762 -0.754 6.952 1.00 97.94 103 VAL A O 1
ATOM 843 N N . LEU A 1 104 ? -5.828 -0.111 7.511 1.00 96.56 104 LEU A N 1
ATOM 844 C CA . LEU A 1 104 ? -5.640 1.268 7.071 1.00 96.56 104 LEU A CA 1
ATOM 845 C C . LEU A 1 104 ? -4.516 1.978 7.856 1.00 96.56 104 LEU A C 1
ATOM 847 O O . LEU A 1 104 ? -3.606 2.496 7.206 1.00 96.56 104 LEU A O 1
ATOM 851 N N . PRO A 1 105 ? -4.491 1.975 9.206 1.00 96.38 105 PRO A N 1
ATOM 852 C CA . PRO A 1 105 ? -3.388 2.567 9.959 1.00 96.38 105 PRO A CA 1
ATOM 853 C C . PRO A 1 105 ? -2.034 1.917 9.664 1.00 96.38 105 PRO A C 1
ATOM 855 O O . PRO A 1 105 ? -1.059 2.639 9.467 1.00 96.38 105 PRO A O 1
ATOM 858 N N . ALA A 1 106 ? -1.967 0.583 9.572 1.00 96.69 106 ALA A N 1
ATOM 859 C CA . ALA A 1 106 ? -0.725 -0.121 9.251 1.00 96.69 106 ALA A CA 1
ATOM 860 C C . ALA A 1 106 ? -0.225 0.217 7.839 1.00 96.69 106 ALA A C 1
ATOM 862 O O . ALA A 1 106 ? 0.952 0.514 7.657 1.00 96.69 106 ALA A O 1
ATOM 863 N N . GLY A 1 107 ? -1.117 0.252 6.845 1.00 95.75 107 GLY A N 1
ATOM 864 C CA . GLY A 1 107 ? -0.778 0.626 5.472 1.00 95.75 107 GLY A CA 1
ATOM 865 C C . GLY A 1 107 ? -0.245 2.054 5.386 1.00 95.75 107 GLY A C 1
ATOM 866 O O . GLY A 1 107 ? 0.805 2.283 4.792 1.00 95.75 107 GLY A O 1
ATOM 867 N N . LEU A 1 108 ? -0.908 3.010 6.045 1.00 95.56 108 LEU A N 1
ATOM 868 C CA . LEU A 1 108 ? -0.445 4.400 6.120 1.00 95.56 108 LEU A CA 1
ATOM 869 C C . LEU A 1 108 ? 0.899 4.517 6.850 1.00 95.56 108 LEU A C 1
ATOM 871 O O . LEU A 1 108 ? 1.785 5.240 6.388 1.00 95.56 108 LEU A O 1
ATOM 875 N N . TYR A 1 109 ? 1.080 3.781 7.948 1.00 94.62 109 TYR A N 1
ATOM 876 C CA . TYR A 1 109 ? 2.352 3.711 8.661 1.00 94.62 109 TYR A CA 1
ATOM 877 C C . TYR A 1 109 ? 3.459 3.193 7.738 1.00 94.62 109 TYR A C 1
ATOM 879 O O . TYR A 1 109 ? 4.452 3.889 7.531 1.00 94.62 109 TYR A O 1
ATOM 887 N N . PHE A 1 110 ? 3.261 2.049 7.086 1.00 94.38 110 PHE A N 1
ATOM 888 C CA . PHE A 1 110 ? 4.235 1.472 6.164 1.00 94.38 110 PHE A CA 1
ATOM 889 C C . PHE A 1 110 ? 4.543 2.377 4.973 1.00 94.38 110 PHE A C 1
ATOM 891 O O . PHE A 1 110 ? 5.715 2.527 4.628 1.00 94.38 110 PHE A O 1
ATOM 898 N N . LEU A 1 111 ? 3.544 3.047 4.395 1.00 93.50 111 LEU A N 1
ATOM 899 C CA . LEU A 1 111 ? 3.739 4.028 3.322 1.00 93.50 111 LEU A CA 1
ATOM 900 C C . LEU A 1 111 ? 4.514 5.269 3.775 1.00 93.50 111 LEU A C 1
ATOM 902 O O . LEU A 1 111 ? 5.278 5.833 2.991 1.00 93.50 111 LEU A O 1
ATOM 906 N N . SER A 1 112 ? 4.314 5.700 5.021 1.00 93.25 112 SER A N 1
ATOM 907 C CA . SER A 1 112 ? 4.995 6.875 5.576 1.00 93.25 112 SER A CA 1
ATOM 908 C C . SER A 1 112 ? 6.449 6.605 5.963 1.00 93.25 112 SER A C 1
ATOM 910 O O . SER A 1 112 ? 7.243 7.543 6.029 1.00 93.25 112 SER A O 1
ATOM 912 N N . GLN A 1 113 ? 6.837 5.337 6.138 1.00 89.38 113 GLN A N 1
ATOM 913 C CA . GLN A 1 113 ? 8.244 4.969 6.265 1.00 89.38 113 GLN A CA 1
ATOM 914 C C . GLN A 1 113 ? 8.981 5.302 4.959 1.00 89.38 113 GLN A C 1
ATOM 916 O O . GLN A 1 113 ? 8.783 4.648 3.933 1.00 89.38 113 GLN A O 1
ATOM 921 N N . GLY A 1 114 ? 9.871 6.299 5.005 1.00 76.38 114 GLY A N 1
ATOM 922 C CA . GLY A 1 114 ? 10.699 6.718 3.865 1.00 76.38 114 GLY A CA 1
ATOM 923 C C . GLY A 1 114 ? 11.719 5.669 3.411 1.00 76.38 114 GLY A C 1
ATOM 924 O O . GLY A 1 114 ? 12.359 5.839 2.377 1.00 76.38 114 GLY A O 1
ATOM 925 N N . ARG A 1 115 ? 11.865 4.574 4.166 1.00 73.81 115 ARG A N 1
ATOM 926 C CA . ARG A 1 115 ? 12.665 3.421 3.762 1.00 73.81 115 ARG A CA 1
ATOM 927 C C . ARG A 1 115 ? 11.815 2.476 2.920 1.00 73.81 115 ARG A C 1
ATOM 929 O O . ARG A 1 115 ? 10.684 2.162 3.316 1.00 73.81 115 ARG A O 1
ATOM 936 N N . PRO A 1 116 ? 12.325 1.999 1.779 1.00 64.88 116 PRO A N 1
ATOM 937 C CA . PRO A 1 116 ? 11.648 0.943 1.060 1.00 64.88 116 PRO A CA 1
ATOM 938 C C . PRO A 1 116 ? 11.501 -0.281 1.974 1.00 64.88 116 PRO A C 1
ATOM 940 O O . PRO A 1 116 ? 12.435 -0.647 2.678 1.00 64.88 116 PRO A O 1
ATOM 943 N N . LEU A 1 117 ? 10.334 -0.932 1.941 1.00 63.66 117 LEU A N 1
ATOM 944 C CA . LEU A 1 117 ? 10.176 -2.300 2.465 1.00 63.66 117 LEU A CA 1
ATOM 945 C C . LEU A 1 117 ? 10.864 -3.327 1.533 1.00 63.66 117 LEU A C 1
ATOM 947 O O . LEU A 1 117 ? 10.622 -4.521 1.646 1.00 63.66 117 LEU A O 1
ATOM 951 N N . MET A 1 118 ? 11.673 -2.846 0.578 1.00 61.28 118 MET A N 1
ATOM 952 C CA . MET A 1 118 ? 12.280 -3.626 -0.491 1.00 61.28 118 MET A CA 1
ATOM 953 C C . MET A 1 118 ? 13.395 -4.494 0.079 1.00 61.28 118 MET A C 1
ATOM 955 O O . MET A 1 118 ? 14.431 -3.982 0.507 1.00 61.28 118 MET A O 1
ATOM 959 N N . SER A 1 119 ? 13.223 -5.806 -0.023 1.00 61.47 119 SER A N 1
ATOM 960 C CA . SER A 1 119 ? 14.322 -6.628 -0.511 1.00 61.47 119 SER A CA 1
ATOM 961 C C . SER A 1 119 ? 14.257 -6.591 -2.040 1.00 61.47 119 SER A C 1
ATOM 963 O O . SER A 1 119 ? 13.179 -6.418 -2.609 1.00 61.47 119 SER A O 1
ATOM 965 N N . GLY A 1 120 ? 15.378 -6.745 -2.746 1.00 67.69 120 GLY A N 1
ATOM 966 C CA . GLY A 1 120 ? 15.348 -6.874 -4.212 1.00 67.69 120 GLY A CA 1
ATOM 967 C C . GLY A 1 120 ? 14.464 -8.033 -4.711 1.00 67.69 120 GLY A C 1
ATOM 968 O O . GLY A 1 120 ? 14.218 -8.140 -5.908 1.00 67.69 120 GLY A O 1
ATOM 969 N N . ASP A 1 121 ? 13.938 -8.866 -3.807 1.00 80.69 121 ASP A N 1
ATOM 970 C CA . ASP A 1 121 ? 13.112 -10.033 -4.103 1.00 80.69 121 ASP A CA 1
ATOM 971 C C . ASP A 1 121 ? 11.672 -9.659 -4.484 1.00 80.69 121 ASP A C 1
ATOM 973 O O . ASP A 1 121 ? 11.042 -10.382 -5.257 1.00 80.69 121 ASP A O 1
ATOM 977 N N . SER A 1 122 ? 11.141 -8.520 -4.012 1.00 86.44 122 SER A N 1
ATOM 978 C CA . SER A 1 122 ? 9.832 -8.021 -4.469 1.00 86.44 122 SER A CA 1
ATOM 979 C C . SER A 1 122 ? 9.897 -7.304 -5.818 1.00 86.44 122 SER A C 1
ATOM 981 O O . SER A 1 122 ? 8.871 -7.135 -6.483 1.00 86.44 122 SER A O 1
ATOM 983 N N . LYS A 1 123 ? 11.101 -6.938 -6.266 1.00 89.19 123 LYS A N 1
ATOM 984 C CA . LYS A 1 123 ? 11.326 -6.191 -7.502 1.00 89.19 123 LYS A CA 1
ATOM 985 C C . LYS A 1 123 ? 10.790 -6.871 -8.757 1.00 89.19 123 LYS A C 1
ATOM 987 O O . LYS A 1 123 ? 10.036 -6.243 -9.500 1.00 89.19 123 LYS A O 1
ATOM 992 N N . PRO A 1 124 ? 11.121 -8.143 -9.036 1.00 90.62 124 PRO A N 1
ATOM 993 C CA . PRO A 1 124 ? 10.654 -8.794 -10.254 1.00 90.62 124 PRO A CA 1
ATOM 994 C C . PRO A 1 124 ? 9.127 -8.831 -10.391 1.00 90.62 124 PRO A C 1
ATOM 996 O O . PRO A 1 124 ? 8.619 -8.861 -11.512 1.00 90.62 124 PRO A O 1
ATOM 999 N N . ILE A 1 125 ? 8.389 -8.808 -9.278 1.00 92.06 125 ILE A N 1
ATOM 1000 C CA . ILE A 1 125 ? 6.925 -8.837 -9.273 1.00 92.06 125 ILE A CA 1
ATOM 1001 C C . ILE A 1 125 ? 6.360 -7.559 -9.906 1.00 92.06 125 ILE A C 1
ATOM 1003 O O . ILE A 1 125 ? 5.491 -7.636 -10.779 1.00 92.06 125 ILE A O 1
ATOM 1007 N N . THR A 1 126 ? 6.871 -6.387 -9.519 1.00 92.88 126 THR A N 1
ATOM 1008 C CA . THR A 1 126 ? 6.429 -5.100 -10.080 1.00 92.88 126 THR A CA 1
ATOM 1009 C C . THR A 1 126 ? 6.890 -4.898 -11.517 1.00 92.88 126 THR A C 1
ATOM 1011 O O . THR A 1 126 ? 6.116 -4.389 -12.334 1.00 92.88 126 THR A O 1
ATOM 1014 N N . LEU A 1 127 ? 8.086 -5.383 -11.865 1.00 94.56 127 LEU A N 1
ATOM 1015 C CA . LEU A 1 127 ? 8.580 -5.362 -13.244 1.00 94.56 127 LEU A CA 1
ATOM 1016 C C . LEU A 1 127 ? 7.734 -6.248 -14.165 1.00 94.56 127 LEU A C 1
ATOM 1018 O O . LEU A 1 127 ? 7.350 -5.813 -15.247 1.00 94.56 127 LEU A O 1
ATOM 1022 N N . THR A 1 128 ? 7.375 -7.455 -13.717 1.00 95.38 128 THR A N 1
ATOM 1023 C CA . THR A 1 128 ? 6.519 -8.378 -14.484 1.00 95.38 128 THR A CA 1
ATOM 1024 C C . THR A 1 128 ? 5.122 -7.803 -14.680 1.00 95.38 128 THR A C 1
ATOM 1026 O O . THR A 1 128 ? 4.609 -7.809 -15.797 1.00 95.38 128 THR A O 1
ATOM 1029 N N . ALA A 1 129 ? 4.519 -7.241 -13.627 1.00 95.94 129 ALA A N 1
ATOM 1030 C CA . ALA A 1 129 ? 3.233 -6.554 -13.739 1.00 95.94 129 ALA A CA 1
ATOM 1031 C C . ALA A 1 129 ? 3.298 -5.371 -14.720 1.00 95.94 129 ALA A C 1
ATOM 1033 O O . ALA A 1 129 ? 2.379 -5.166 -15.512 1.00 95.94 129 ALA A O 1
ATOM 1034 N N . SER A 1 130 ? 4.401 -4.623 -14.703 1.00 96.31 130 SER A N 1
ATOM 1035 C CA . SER A 1 130 ? 4.611 -3.487 -15.599 1.00 96.31 130 SER A CA 1
ATOM 1036 C C . SER A 1 130 ? 4.797 -3.900 -17.052 1.00 96.31 130 SER A C 1
ATOM 1038 O O . SER A 1 130 ? 4.171 -3.298 -17.919 1.00 96.31 130 SER A O 1
ATOM 1040 N N . ALA A 1 131 ? 5.600 -4.933 -17.324 1.00 96.38 131 ALA A N 1
ATOM 1041 C CA . ALA A 1 131 ? 5.758 -5.503 -18.663 1.00 96.38 131 ALA A CA 1
ATOM 1042 C C . ALA A 1 131 ? 4.410 -5.986 -19.217 1.00 96.38 131 ALA A C 1
ATOM 1044 O O . ALA A 1 131 ? 4.060 -5.689 -20.361 1.00 96.38 131 ALA A O 1
ATOM 1045 N N . LEU A 1 132 ? 3.610 -6.646 -18.374 1.00 96.50 132 LEU A N 1
ATOM 1046 C CA . LEU A 1 132 ? 2.312 -7.179 -18.771 1.00 96.50 132 LEU A CA 1
ATOM 1047 C C . LEU A 1 132 ? 1.331 -6.057 -19.123 1.00 96.50 132 LEU A C 1
ATOM 1049 O O . LEU A 1 132 ? 0.688 -6.106 -20.165 1.00 96.50 132 LEU A O 1
ATOM 1053 N N . VAL A 1 133 ? 1.235 -5.027 -18.280 1.00 97.44 133 VAL A N 1
ATOM 1054 C CA . VAL A 1 133 ? 0.337 -3.883 -18.511 1.00 97.44 133 VAL A CA 1
ATOM 1055 C C . VAL A 1 133 ? 0.804 -3.010 -19.679 1.00 97.44 133 VAL A C 1
ATOM 1057 O O . VAL A 1 133 ? -0.025 -2.449 -20.396 1.00 97.44 133 VAL A O 1
ATOM 1060 N N . ARG A 1 134 ? 2.119 -2.847 -19.858 1.00 96.81 134 ARG A N 1
ATOM 1061 C CA . ARG A 1 134 ? 2.689 -1.978 -20.894 1.00 96.81 134 ARG A CA 1
ATOM 1062 C C . ARG A 1 134 ? 2.630 -2.621 -22.276 1.00 96.81 134 ARG A C 1
ATOM 1064 O O . ARG A 1 134 ? 2.183 -1.958 -23.210 1.00 96.81 134 ARG A O 1
ATOM 1071 N N . ASP A 1 135 ? 3.068 -3.875 -22.364 1.00 97.00 135 ASP A N 1
ATOM 1072 C CA . ASP A 1 135 ? 3.415 -4.544 -23.622 1.00 97.00 135 ASP A CA 1
ATOM 1073 C C . ASP A 1 135 ? 2.686 -5.888 -23.815 1.00 97.00 135 ASP A C 1
ATOM 1075 O O . ASP A 1 135 ? 2.857 -6.535 -24.845 1.00 97.00 135 ASP A O 1
ATOM 1079 N N . GLY A 1 136 ? 1.895 -6.350 -22.838 1.00 96.62 136 GLY A N 1
ATOM 1080 C CA . GLY A 1 136 ? 1.241 -7.662 -22.903 1.00 96.62 136 GLY A CA 1
ATOM 1081 C C . GLY A 1 136 ? 2.208 -8.845 -22.768 1.00 96.62 136 GLY A C 1
ATOM 1082 O O . GLY A 1 136 ? 1.878 -9.949 -23.195 1.00 96.62 136 GLY A O 1
ATOM 1083 N N . THR A 1 137 ? 3.398 -8.631 -22.195 1.00 95.56 137 THR A N 1
ATOM 1084 C CA . THR A 1 137 ? 4.473 -9.634 -22.087 1.00 95.56 137 THR A CA 1
ATOM 1085 C C . THR A 1 137 ? 4.988 -9.788 -20.656 1.00 95.56 137 THR A C 1
ATOM 1087 O O . THR A 1 137 ? 4.768 -8.934 -19.804 1.00 95.56 137 THR A O 1
ATOM 1090 N N . THR A 1 138 ? 5.717 -10.868 -20.388 1.00 94.50 138 THR A N 1
ATOM 1091 C CA . THR A 1 138 ? 6.483 -11.072 -19.147 1.00 94.50 138 THR A CA 1
ATOM 1092 C C . THR A 1 138 ? 7.995 -10.970 -19.371 1.00 94.50 138 THR A C 1
ATOM 1094 O O . THR A 1 138 ? 8.772 -11.333 -18.485 1.00 94.50 138 THR A O 1
ATOM 1097 N N . ASP A 1 139 ? 8.433 -10.530 -20.556 1.00 96.12 139 ASP A N 1
ATOM 1098 C CA . ASP A 1 139 ? 9.841 -10.236 -20.837 1.00 96.12 139 ASP A CA 1
ATOM 1099 C C . ASP A 1 139 ? 10.280 -8.941 -20.133 1.00 96.12 139 ASP A C 1
ATOM 1101 O O . ASP A 1 139 ? 9.676 -7.877 -20.279 1.00 96.12 139 ASP A O 1
ATOM 1105 N N . LEU A 1 140 ? 11.353 -9.046 -19.355 1.00 95.38 140 LEU A N 1
ATOM 1106 C CA . LEU A 1 140 ? 11.918 -8.001 -18.509 1.00 95.38 140 LEU A CA 1
ATOM 1107 C C . LEU A 1 140 ? 13.167 -7.356 -19.119 1.00 95.38 140 LEU A C 1
ATOM 1109 O O . LEU A 1 140 ? 13.822 -6.546 -18.459 1.00 95.38 140 LEU A O 1
ATOM 1113 N N . SER A 1 141 ? 13.493 -7.671 -20.376 1.00 95.31 141 SER A N 1
ATOM 1114 C CA . SER A 1 141 ? 14.671 -7.141 -21.077 1.00 95.31 141 SER A CA 1
ATOM 1115 C C . SER A 1 141 ? 14.758 -5.610 -21.041 1.00 95.31 141 SER A C 1
ATOM 1117 O O . SER A 1 141 ? 15.842 -5.055 -20.864 1.00 95.31 141 SER A O 1
ATOM 1119 N N . ALA A 1 142 ? 13.613 -4.925 -21.113 1.00 93.81 142 ALA A N 1
ATOM 1120 C CA . ALA A 1 142 ? 13.519 -3.464 -21.064 1.00 93.81 142 ALA A CA 1
ATOM 1121 C C . ALA A 1 142 ? 13.970 -2.837 -19.729 1.00 93.81 142 ALA A C 1
ATOM 1123 O O . ALA A 1 142 ? 14.229 -1.639 -19.681 1.00 93.81 142 ALA A O 1
ATOM 1124 N N . PHE A 1 143 ? 14.050 -3.618 -18.648 1.00 93.81 143 PHE A N 1
ATOM 1125 C CA . PHE A 1 143 ? 14.388 -3.130 -17.307 1.00 93.81 143 PHE A CA 1
ATOM 1126 C C . PHE A 1 143 ? 15.842 -3.414 -16.910 1.00 93.81 143 PHE A C 1
ATOM 1128 O O . PHE A 1 143 ? 16.297 -2.961 -15.861 1.00 93.81 143 PHE A O 1
ATOM 1135 N N . ILE A 1 144 ? 16.595 -4.154 -17.731 1.00 92.44 144 ILE A N 1
ATOM 1136 C CA . ILE A 1 144 ? 17.955 -4.590 -17.384 1.00 92.44 144 ILE A CA 1
ATOM 1137 C C . ILE A 1 144 ? 18.878 -3.393 -17.156 1.00 92.44 144 ILE A C 1
ATOM 1139 O O . ILE A 1 144 ? 19.617 -3.388 -16.177 1.00 92.44 144 ILE A O 1
ATOM 1143 N N . SER A 1 145 ? 18.844 -2.379 -18.026 1.00 90.38 145 SER A N 1
ATOM 1144 C CA . SER A 1 145 ? 19.760 -1.233 -17.938 1.00 90.38 145 SER A CA 1
ATOM 1145 C C . SER A 1 145 ? 19.622 -0.461 -16.626 1.00 90.38 145 SER A C 1
ATOM 1147 O O . SER A 1 145 ? 20.628 -0.014 -16.085 1.00 90.38 145 SER A O 1
ATOM 1149 N N . GLU A 1 146 ? 18.398 -0.352 -16.108 1.00 89.31 146 GLU A N 1
ATOM 1150 C CA . GLU A 1 146 ? 18.096 0.362 -14.865 1.00 89.31 146 GLU A CA 1
ATOM 1151 C C . GLU A 1 146 ? 18.581 -0.418 -13.634 1.00 89.31 146 GLU A C 1
ATOM 1153 O O . GLU A 1 146 ? 19.123 0.157 -12.693 1.00 89.31 146 GLU A O 1
ATOM 1158 N N . TYR A 1 147 ? 18.417 -1.745 -13.641 1.00 89.31 147 TYR A N 1
ATOM 1159 C CA . TYR A 1 147 ? 18.597 -2.566 -12.439 1.00 89.31 147 TYR A CA 1
ATOM 1160 C C . TYR A 1 147 ? 19.884 -3.379 -12.397 1.00 89.31 147 TYR A C 1
ATOM 1162 O O . TYR A 1 147 ? 20.272 -3.851 -11.326 1.00 89.31 147 TYR A O 1
ATOM 1170 N N . ALA A 1 148 ? 20.576 -3.543 -13.525 1.00 87.88 148 ALA A N 1
ATOM 1171 C CA . ALA A 1 148 ? 21.812 -4.311 -13.565 1.00 87.88 148 ALA A CA 1
ATOM 1172 C C . ALA A 1 148 ? 22.900 -3.672 -12.690 1.00 87.88 148 ALA A C 1
ATOM 1174 O O . ALA A 1 148 ? 23.652 -4.396 -12.058 1.00 87.88 148 ALA A O 1
ATOM 1175 N N . SER A 1 149 ? 22.997 -2.345 -12.601 1.00 84.06 149 SER A N 1
ATOM 1176 C CA . SER A 1 149 ? 24.002 -1.694 -11.744 1.00 84.06 149 SER A CA 1
ATOM 1177 C C . SER A 1 149 ? 23.737 -1.878 -10.244 1.00 84.06 149 SER A C 1
ATOM 1179 O O . SER A 1 149 ? 24.678 -1.836 -9.458 1.00 84.06 149 SER A O 1
ATOM 1181 N N . VAL A 1 150 ? 22.478 -2.096 -9.853 1.00 86.12 150 VAL A N 1
ATOM 1182 C CA . VAL A 1 150 ? 22.043 -2.141 -8.448 1.00 86.12 150 VAL A CA 1
ATOM 1183 C C . VAL A 1 150 ? 22.002 -3.569 -7.902 1.00 86.12 150 VAL A C 1
ATOM 1185 O O . VAL A 1 150 ? 22.332 -3.796 -6.743 1.00 86.12 150 VAL A O 1
ATOM 1188 N N . TYR A 1 151 ? 21.611 -4.538 -8.731 1.00 87.19 151 TYR A N 1
ATOM 1189 C CA . TYR A 1 151 ? 21.269 -5.893 -8.285 1.00 87.19 151 TYR A CA 1
ATOM 1190 C C . TYR A 1 151 ? 22.133 -6.991 -8.914 1.00 87.19 151 TYR A C 1
ATOM 1192 O O . TYR A 1 151 ? 21.725 -8.152 -8.973 1.00 87.19 151 TYR A O 1
ATOM 1200 N N . ARG A 1 152 ? 23.321 -6.652 -9.416 1.00 84.75 152 ARG A N 1
ATOM 1201 C CA . ARG A 1 152 ? 24.273 -7.652 -9.912 1.00 84.75 152 ARG A CA 1
ATOM 1202 C C . ARG A 1 152 ? 24.785 -8.532 -8.762 1.00 84.75 152 ARG A C 1
ATOM 1204 O O . ARG A 1 152 ? 25.218 -7.982 -7.752 1.00 84.75 152 ARG A O 1
ATOM 1211 N N . PRO A 1 153 ? 24.784 -9.869 -8.915 1.00 80.50 153 PRO A N 1
ATOM 1212 C CA . PRO A 1 153 ? 25.374 -10.767 -7.921 1.00 80.50 153 PRO A CA 1
ATOM 1213 C C . PRO A 1 153 ? 26.903 -10.630 -7.852 1.00 80.50 153 PRO A C 1
ATOM 1215 O O . PRO A 1 153 ? 27.488 -10.768 -6.783 1.00 80.50 153 PRO A O 1
ATOM 1218 N N . ASP A 1 154 ? 27.545 -10.319 -8.981 1.00 85.19 154 ASP A N 1
ATOM 1219 C CA . ASP A 1 154 ? 28.980 -10.074 -9.095 1.00 85.19 154 ASP A CA 1
ATOM 1220 C C . ASP A 1 154 ? 29.281 -9.104 -10.256 1.00 85.19 154 ASP A C 1
ATOM 1222 O O . ASP A 1 154 ? 28.412 -8.793 -11.076 1.00 85.19 154 ASP A O 1
ATOM 1226 N N . ALA A 1 155 ? 30.524 -8.617 -10.333 1.00 81.25 155 ALA A N 1
ATOM 1227 C CA . ALA A 1 155 ? 30.948 -7.634 -11.335 1.00 81.25 155 ALA A CA 1
ATOM 1228 C C . ALA A 1 155 ? 30.916 -8.157 -12.786 1.00 81.25 155 ALA A C 1
ATOM 1230 O O . ALA A 1 155 ? 30.864 -7.352 -13.717 1.00 81.25 155 ALA A O 1
ATOM 1231 N N . SER A 1 156 ? 30.949 -9.479 -12.981 1.00 84.25 156 SER A N 1
ATOM 1232 C CA . SER A 1 156 ? 30.922 -10.132 -14.294 1.00 84.25 156 SER A CA 1
ATOM 1233 C C . SER A 1 156 ? 29.503 -10.414 -14.796 1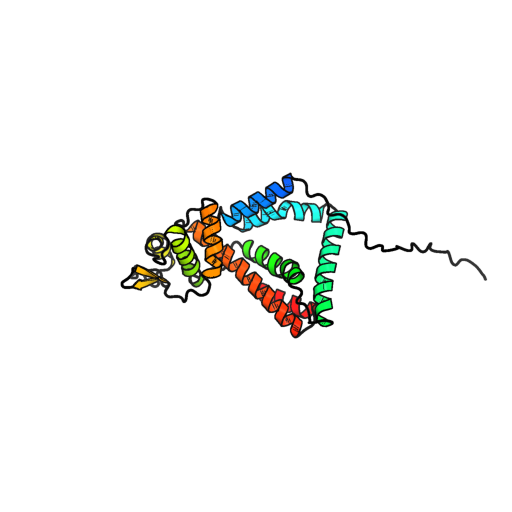.00 84.25 156 SER A C 1
ATOM 1235 O O . SER A 1 156 ? 29.291 -10.554 -16.003 1.00 84.25 156 SER A O 1
ATOM 1237 N N . SER A 1 157 ? 28.514 -10.448 -13.898 1.00 85.50 157 SER A N 1
ATOM 1238 C CA . SER A 1 157 ? 27.124 -10.669 -14.270 1.00 85.50 157 SER A CA 1
ATOM 1239 C C . SER A 1 157 ? 26.563 -9.496 -15.074 1.00 85.50 157 SER A C 1
ATOM 1241 O O . SER A 1 157 ? 26.701 -8.321 -14.727 1.00 85.50 157 SER A O 1
ATOM 1243 N N . THR A 1 158 ? 25.862 -9.827 -16.155 1.00 87.75 158 THR A N 1
ATOM 1244 C CA . THR A 1 158 ? 25.142 -8.857 -16.993 1.00 87.75 158 THR A CA 1
ATOM 1245 C C . THR A 1 158 ? 23.686 -8.681 -16.568 1.00 87.75 158 THR A C 1
ATOM 1247 O O . THR A 1 158 ? 23.025 -7.751 -17.031 1.00 87.75 158 THR A O 1
ATOM 1250 N N . LEU A 1 159 ? 23.188 -9.543 -15.674 1.00 91.94 159 LEU A N 1
ATOM 1251 C CA . LEU A 1 159 ? 21.803 -9.565 -15.219 1.00 91.94 159 LEU A CA 1
ATOM 1252 C C . LEU A 1 159 ? 21.708 -9.322 -13.702 1.00 91.94 159 LEU A C 1
ATOM 1254 O O . LEU A 1 159 ? 22.563 -9.798 -12.945 1.00 91.94 159 LEU A O 1
ATOM 1258 N N . PRO A 1 160 ? 20.658 -8.619 -13.242 1.00 91.50 160 PRO A N 1
ATOM 1259 C CA . PRO A 1 160 ? 20.209 -8.677 -11.856 1.00 91.50 160 PRO A CA 1
ATOM 1260 C C . PRO A 1 160 ? 20.043 -10.120 -11.364 1.00 91.50 160 PRO A C 1
ATOM 1262 O O . PRO A 1 160 ? 19.572 -10.968 -12.122 1.00 91.50 160 PRO A O 1
ATOM 1265 N N . TYR A 1 161 ? 20.350 -10.388 -10.092 1.00 91.56 161 TYR A N 1
ATOM 1266 C CA . TYR A 1 161 ? 20.275 -11.737 -9.505 1.00 91.56 161 TYR A CA 1
ATOM 1267 C C . TYR A 1 161 ? 18.872 -12.370 -9.592 1.00 91.56 161 TYR A C 1
ATOM 1269 O O . TYR A 1 161 ? 18.731 -13.591 -9.593 1.00 91.56 161 TYR A O 1
ATOM 1277 N N . PHE A 1 162 ? 17.830 -11.540 -9.681 1.00 90.69 162 PHE A N 1
ATOM 1278 C CA . PHE A 1 162 ? 16.431 -11.957 -9.780 1.00 90.69 162 PHE A CA 1
ATOM 1279 C C . PHE A 1 162 ? 15.944 -12.210 -11.216 1.00 90.69 162 PHE A C 1
ATOM 1281 O O . PHE A 1 162 ? 14.756 -12.487 -11.415 1.00 90.69 162 PHE A O 1
ATOM 1288 N N . LEU A 1 163 ? 16.820 -12.076 -12.220 1.00 93.44 163 LEU A N 1
ATOM 1289 C CA . LEU A 1 163 ? 16.513 -12.325 -13.627 1.00 93.44 163 LEU A CA 1
ATOM 1290 C C . LEU A 1 163 ? 17.258 -13.549 -14.155 1.00 93.44 163 LEU A C 1
ATOM 1292 O O . LEU A 1 163 ? 18.429 -13.772 -13.860 1.00 93.44 163 LEU A O 1
ATOM 1296 N N . VAL A 1 164 ? 16.585 -14.299 -15.019 1.00 94.00 164 VAL A N 1
ATOM 1297 C CA . VAL A 1 164 ? 17.146 -15.429 -15.755 1.00 94.00 164 VAL A CA 1
ATOM 1298 C C . VAL A 1 164 ? 16.912 -15.238 -17.249 1.00 94.00 164 VAL A C 1
ATOM 1300 O O . VAL A 1 164 ? 15.842 -14.804 -17.682 1.00 94.00 164 VAL A O 1
ATOM 1303 N N . ARG A 1 165 ? 17.928 -15.553 -18.056 1.00 95.50 165 ARG A N 1
ATOM 1304 C CA . ARG A 1 165 ? 17.800 -15.591 -19.514 1.00 95.50 165 ARG A CA 1
ATOM 1305 C C . ARG A 1 165 ? 17.290 -16.962 -19.938 1.00 95.50 165 ARG A C 1
ATOM 1307 O O . ARG A 1 165 ? 17.855 -17.982 -19.556 1.00 95.50 165 ARG A O 1
ATOM 1314 N N . THR A 1 166 ? 16.247 -16.969 -20.752 1.00 94.88 166 THR A N 1
ATOM 1315 C CA . THR A 1 166 ? 15.639 -18.170 -21.333 1.00 94.88 166 THR A CA 1
ATOM 1316 C C . THR A 1 166 ? 15.641 -18.067 -22.860 1.00 94.88 166 THR A C 1
ATOM 1318 O O . THR A 1 166 ? 16.041 -17.042 -23.414 1.00 94.88 166 THR A O 1
ATOM 1321 N N . ALA A 1 167 ? 15.173 -19.108 -23.554 1.00 95.62 167 ALA A N 1
ATOM 1322 C CA . ALA A 1 167 ? 15.012 -19.071 -25.009 1.00 95.62 167 ALA A CA 1
ATOM 1323 C C . ALA A 1 167 ? 13.983 -18.021 -25.482 1.00 95.62 167 ALA A C 1
ATOM 1325 O O . ALA A 1 167 ? 14.066 -17.559 -26.615 1.00 95.62 167 ALA A O 1
ATOM 1326 N N . THR A 1 168 ? 13.029 -17.639 -24.626 1.00 94.19 168 THR A N 1
ATOM 1327 C CA . THR A 1 168 ? 11.915 -16.737 -24.962 1.00 94.19 168 THR A CA 1
ATOM 1328 C C . THR A 1 168 ? 12.125 -15.292 -24.515 1.00 94.19 168 THR A C 1
ATOM 1330 O O . THR A 1 168 ? 11.289 -14.446 -24.814 1.00 94.19 168 THR A O 1
ATOM 1333 N N . GLY A 1 169 ? 13.215 -14.995 -23.805 1.00 95.31 169 GLY A N 1
ATOM 1334 C CA . GLY A 1 169 ? 13.486 -13.659 -23.277 1.00 95.31 169 GLY A CA 1
ATOM 1335 C C . GLY A 1 169 ? 14.117 -13.686 -21.890 1.00 95.31 169 GLY A C 1
ATOM 1336 O O . GLY A 1 169 ? 14.677 -14.701 -21.455 1.00 95.31 169 GLY A O 1
ATOM 1337 N N . VAL A 1 170 ? 14.045 -12.552 -21.195 1.00 95.88 170 VAL A N 1
ATOM 1338 C CA . VAL A 1 170 ? 14.549 -12.404 -19.826 1.00 95.88 170 VAL A CA 1
ATOM 1339 C C . VAL A 1 170 ? 13.366 -12.376 -18.869 1.00 95.88 170 VAL A C 1
ATOM 1341 O O . VAL A 1 170 ? 12.477 -11.545 -18.998 1.00 95.88 170 VAL A O 1
ATOM 1344 N N . HIS A 1 171 ? 13.346 -13.277 -17.894 1.00 94.44 171 HIS A N 1
ATOM 1345 C CA . HIS A 1 171 ? 12.216 -13.439 -16.979 1.00 94.44 171 HIS A CA 1
ATOM 1346 C C . HIS A 1 171 ? 12.674 -13.410 -15.527 1.00 94.44 171 HIS A C 1
ATOM 1348 O O . HIS A 1 171 ? 13.866 -13.504 -15.238 1.00 94.44 171 HIS A O 1
ATOM 1354 N N . SER A 1 172 ? 11.723 -13.280 -14.604 1.00 92.81 172 SER A N 1
ATOM 1355 C CA . SER A 1 172 ? 12.021 -13.438 -13.185 1.00 92.81 172 SER A CA 1
ATOM 1356 C C . SER A 1 172 ? 12.421 -14.879 -12.863 1.00 92.81 172 SER A C 1
ATOM 1358 O O . SER A 1 172 ? 11.803 -15.820 -13.358 1.00 92.81 172 SER A O 1
ATOM 1360 N N . SER A 1 173 ? 13.422 -15.046 -11.998 1.00 91.44 173 SER A N 1
ATOM 1361 C CA . SER A 1 173 ? 13.752 -16.335 -11.378 1.00 91.44 173 SER A CA 1
ATOM 1362 C C . SER A 1 173 ? 12.821 -16.708 -10.212 1.00 91.44 173 SER A C 1
ATOM 1364 O O . SER A 1 173 ? 12.870 -17.841 -9.736 1.00 91.44 173 SER A O 1
ATOM 1366 N N . TYR A 1 174 ? 11.963 -15.787 -9.759 1.00 86.06 174 TYR A N 1
ATOM 1367 C CA . TYR A 1 174 ? 11.037 -15.993 -8.648 1.00 86.06 174 TYR A CA 1
ATOM 1368 C C . TYR A 1 174 ? 9.658 -16.463 -9.131 1.00 86.06 174 TYR A C 1
ATOM 1370 O O . TYR A 1 174 ? 9.187 -16.032 -10.188 1.00 86.06 174 TYR A O 1
ATOM 1378 N N . PRO A 1 175 ? 8.963 -17.312 -8.349 1.00 72.94 175 PRO A N 1
ATOM 1379 C CA . PRO A 1 175 ? 7.587 -17.684 -8.647 1.00 72.94 175 PRO A CA 1
ATOM 1380 C C . PRO A 1 175 ? 6.684 -16.446 -8.627 1.00 72.94 175 PRO A C 1
ATOM 1382 O O . PRO A 1 175 ? 6.780 -15.590 -7.749 1.00 72.94 175 PRO A O 1
ATOM 1385 N N . SER A 1 176 ? 5.762 -16.366 -9.584 1.00 67.81 176 SER A N 1
ATOM 1386 C CA . SER A 1 176 ? 4.977 -15.161 -9.859 1.00 67.81 176 SER A CA 1
ATOM 1387 C C . SER A 1 176 ? 3.970 -14.779 -8.769 1.00 67.81 176 SER A C 1
ATOM 1389 O O . SER A 1 176 ? 3.371 -13.727 -8.893 1.00 67.81 176 SER A O 1
ATOM 1391 N N . GLY A 1 177 ? 3.777 -15.551 -7.693 1.00 74.12 177 GLY A N 1
ATOM 1392 C CA . GLY A 1 177 ? 2.579 -15.526 -6.831 1.00 74.12 177 GLY A CA 1
ATOM 1393 C C . GLY A 1 177 ? 2.020 -14.156 -6.401 1.00 74.12 177 GLY A C 1
ATOM 1394 O O . GLY A 1 177 ? 0.805 -14.000 -6.320 1.00 74.12 177 GLY A O 1
ATOM 1395 N N . MET A 1 178 ? 2.858 -13.141 -6.175 1.00 79.81 178 MET A N 1
ATOM 1396 C CA . MET A 1 178 ? 2.407 -11.806 -5.747 1.00 79.81 178 MET A CA 1
ATOM 1397 C C . MET A 1 178 ? 2.070 -10.848 -6.908 1.00 79.81 178 MET A C 1
ATOM 1399 O O . MET A 1 178 ? 1.582 -9.743 -6.668 1.00 79.81 178 MET A O 1
ATOM 1403 N N . PHE A 1 179 ? 2.285 -11.247 -8.166 1.00 85.12 179 PHE A N 1
ATOM 1404 C CA . PHE A 1 179 ? 2.069 -10.392 -9.343 1.00 85.12 179 PHE A CA 1
ATOM 1405 C C . PHE A 1 179 ? 0.619 -9.939 -9.498 1.00 85.12 179 PHE A C 1
ATOM 1407 O O . PHE A 1 179 ? 0.382 -8.809 -9.921 1.00 85.12 179 PHE A O 1
ATOM 1414 N N . LEU A 1 180 ? -0.345 -10.763 -9.074 1.00 89.50 180 LEU A N 1
ATOM 1415 C CA . LEU A 1 180 ? -1.770 -10.425 -9.107 1.00 89.50 180 LEU A CA 1
ATOM 1416 C C . LEU A 1 180 ? -2.099 -9.184 -8.267 1.00 89.50 180 LEU A C 1
ATOM 1418 O O . LEU A 1 180 ? -3.030 -8.458 -8.602 1.00 89.50 180 LEU A O 1
ATOM 1422 N N . PHE A 1 181 ? -1.323 -8.905 -7.215 1.00 89.62 181 PHE A N 1
ATOM 1423 C CA . PHE A 1 181 ? -1.485 -7.692 -6.409 1.00 89.62 181 PHE A CA 1
ATOM 1424 C C . PHE A 1 181 ? -0.823 -6.467 -7.049 1.00 89.62 181 PHE A C 1
ATOM 1426 O O . PHE A 1 181 ? -1.263 -5.344 -6.817 1.00 89.62 181 PHE A O 1
ATOM 1433 N N . ALA A 1 182 ? 0.206 -6.668 -7.877 1.00 93.62 182 ALA A N 1
ATOM 1434 C CA . ALA A 1 182 ? 0.923 -5.587 -8.547 1.00 93.62 182 ALA A CA 1
ATOM 1435 C C . ALA A 1 182 ? 0.267 -5.147 -9.868 1.00 93.62 182 ALA A C 1
ATOM 1437 O O . ALA A 1 182 ? 0.360 -3.973 -10.225 1.00 93.62 182 ALA A O 1
ATOM 1438 N N . VAL A 1 183 ? -0.425 -6.046 -10.582 1.00 96.06 183 VAL A N 1
ATOM 1439 C CA . VAL A 1 183 ? -1.087 -5.729 -11.864 1.00 96.06 183 VAL A CA 1
ATOM 1440 C C . VAL A 1 183 ? -2.106 -4.587 -11.739 1.00 96.06 183 VAL A C 1
ATOM 1442 O O . VAL A 1 183 ? -2.012 -3.651 -12.534 1.00 96.06 183 VAL A O 1
ATOM 1445 N N . PRO A 1 184 ? -3.029 -4.568 -10.751 1.00 95.94 184 PRO A N 1
ATOM 1446 C CA . PRO A 1 184 ? -3.951 -3.446 -10.582 1.00 95.94 184 PRO A CA 1
ATOM 1447 C C . PRO A 1 184 ? -3.228 -2.118 -10.340 1.00 95.94 184 PRO A C 1
ATOM 1449 O O . PRO A 1 184 ? -3.618 -1.096 -10.899 1.00 95.94 184 PRO A O 1
ATOM 1452 N N . SER A 1 185 ? -2.146 -2.126 -9.555 1.00 95.25 185 SER A N 1
ATOM 1453 C CA . SER A 1 185 ? -1.337 -0.928 -9.315 1.00 95.25 185 SER A CA 1
ATOM 1454 C C . SER A 1 185 ? -0.650 -0.436 -10.589 1.00 95.25 185 SER A C 1
ATOM 1456 O O . SER A 1 185 ? -0.723 0.755 -10.882 1.00 95.25 185 SER A O 1
ATOM 1458 N N . ALA A 1 186 ? -0.060 -1.332 -11.384 1.00 97.00 186 ALA A N 1
ATOM 1459 C CA . ALA A 1 186 ? 0.564 -0.982 -12.660 1.00 97.00 186 ALA A CA 1
ATOM 1460 C C . ALA A 1 186 ? -0.462 -0.445 -13.670 1.00 97.00 186 ALA A C 1
ATOM 1462 O O . ALA A 1 186 ? -0.207 0.559 -14.337 1.00 97.00 186 ALA A O 1
ATOM 1463 N N . ALA A 1 187 ? -1.643 -1.065 -13.746 1.00 97.81 187 ALA A N 1
ATOM 1464 C CA . ALA A 1 187 ? -2.738 -0.621 -14.604 1.00 97.81 187 ALA A CA 1
ATOM 1465 C C . ALA A 1 187 ? -3.223 0.783 -14.222 1.00 97.81 187 ALA A C 1
ATOM 1467 O O . ALA A 1 187 ? -3.332 1.649 -15.087 1.00 97.81 187 ALA A O 1
ATOM 1468 N N . LEU A 1 188 ? -3.449 1.042 -12.931 1.00 97.31 188 LEU A N 1
ATOM 1469 C CA . LEU A 1 188 ? -3.847 2.366 -12.447 1.00 97.31 188 LEU A CA 1
ATOM 1470 C C . LEU A 1 188 ? -2.758 3.414 -12.692 1.00 97.31 188 LEU A C 1
ATOM 1472 O O . LEU A 1 188 ? -3.063 4.503 -13.172 1.00 97.31 188 LEU A O 1
ATOM 1476 N N . ALA A 1 189 ? -1.491 3.084 -12.437 1.00 97.50 189 ALA A N 1
ATOM 1477 C CA . ALA A 1 189 ? -0.377 3.985 -12.713 1.00 97.50 189 ALA A CA 1
ATOM 1478 C C . ALA A 1 189 ? -0.303 4.341 -14.210 1.00 97.50 189 ALA A C 1
ATOM 1480 O O . ALA A 1 189 ? -0.211 5.519 -14.559 1.00 97.50 189 ALA A O 1
ATOM 1481 N N . ARG A 1 190 ? -0.433 3.346 -15.101 1.00 97.62 190 ARG A N 1
ATOM 1482 C CA . ARG A 1 190 ? -0.487 3.530 -16.563 1.00 97.62 190 ARG A CA 1
ATOM 1483 C C . ARG A 1 190 ? -1.661 4.417 -16.982 1.00 97.62 190 ARG A C 1
ATOM 1485 O O . ARG A 1 190 ? -1.457 5.353 -17.749 1.00 97.62 190 ARG A O 1
ATOM 1492 N N . LEU A 1 191 ? -2.864 4.153 -16.462 1.00 98.12 191 LEU A N 1
ATOM 1493 C CA . LEU A 1 191 ? -4.072 4.945 -16.740 1.00 98.12 191 LEU A CA 1
ATOM 1494 C C . LEU A 1 191 ? -3.921 6.408 -16.302 1.00 98.12 191 LEU A C 1
ATOM 1496 O O . LEU A 1 191 ? -4.457 7.303 -16.949 1.00 98.12 191 LEU A O 1
ATOM 1500 N N . LEU A 1 192 ? -3.156 6.660 -15.239 1.00 97.75 192 LEU A N 1
ATOM 1501 C CA . LEU A 1 192 ? -2.844 7.999 -14.734 1.00 97.75 192 LEU A CA 1
ATOM 1502 C C . LEU A 1 192 ? -1.603 8.628 -15.397 1.00 97.75 192 LEU A C 1
ATOM 1504 O O . LEU A 1 192 ? -1.107 9.662 -14.942 1.00 97.75 192 LEU A O 1
ATOM 1508 N N . GLY A 1 193 ? -1.090 8.024 -16.473 1.00 97.56 193 GLY A N 1
ATOM 1509 C CA . GLY A 1 193 ? 0.018 8.558 -17.263 1.00 97.56 193 GLY A CA 1
ATOM 1510 C C . GLY A 1 193 ? 1.386 8.430 -16.593 1.00 97.56 193 GLY A C 1
ATOM 1511 O O . GLY A 1 193 ? 2.247 9.286 -16.801 1.00 97.56 193 GLY A O 1
ATOM 1512 N N . ALA A 1 194 ? 1.589 7.419 -15.745 1.00 97.38 194 ALA A N 1
ATOM 1513 C CA . ALA A 1 194 ? 2.914 7.063 -15.250 1.00 97.38 194 ALA A CA 1
ATOM 1514 C C . ALA A 1 194 ? 3.716 6.315 -16.328 1.00 97.38 194 ALA A C 1
ATOM 1516 O O . ALA A 1 194 ? 3.190 5.445 -17.029 1.00 97.38 194 ALA A O 1
ATOM 1517 N N . ASP A 1 195 ? 5.009 6.622 -16.425 1.00 96.69 195 ASP A N 1
ATOM 1518 C CA . ASP A 1 195 ? 5.935 5.845 -17.242 1.00 96.69 195 ASP A CA 1
ATOM 1519 C C . ASP A 1 195 ? 6.381 4.597 -16.476 1.00 96.69 195 ASP A C 1
ATOM 1521 O O . ASP A 1 195 ? 7.231 4.658 -15.586 1.00 96.69 195 ASP A O 1
ATOM 1525 N N . LEU A 1 196 ? 5.811 3.449 -16.842 1.00 96.50 196 LEU A N 1
ATOM 1526 C CA . LEU A 1 196 ? 6.160 2.164 -16.244 1.00 96.50 196 LEU A CA 1
ATOM 1527 C C . LEU A 1 196 ? 7.596 1.714 -16.570 1.00 96.50 196 LEU A C 1
ATOM 1529 O O . LEU A 1 196 ? 8.053 0.752 -15.973 1.00 96.50 196 LEU A O 1
ATOM 1533 N N . SER A 1 197 ? 8.330 2.378 -17.467 1.00 94.38 197 SER A N 1
ATOM 1534 C CA . SER A 1 197 ? 9.764 2.111 -17.697 1.00 94.38 197 SER A CA 1
ATOM 1535 C C . SER A 1 197 ? 10.658 2.712 -16.614 1.00 94.38 197 SER A C 1
ATOM 1537 O O . SER A 1 197 ? 11.796 2.284 -16.449 1.00 94.38 197 SER A O 1
ATOM 1539 N N . SER A 1 198 ? 10.165 3.731 -15.907 1.00 93.75 198 SER A N 1
ATOM 1540 C CA . SER A 1 198 ? 10.965 4.526 -14.981 1.00 93.75 198 SER A CA 1
ATOM 1541 C C . SER A 1 198 ? 11.263 3.757 -13.698 1.00 93.75 198 SER A C 1
ATOM 1543 O O . SER A 1 198 ? 10.336 3.345 -12.993 1.00 93.75 198 SER A O 1
ATOM 1545 N N . GLY A 1 199 ? 12.545 3.654 -13.330 1.00 91.06 199 GLY A N 1
ATOM 1546 C CA . GLY A 1 199 ? 12.953 2.996 -12.089 1.00 91.06 199 GLY A CA 1
ATOM 1547 C C . GLY A 1 199 ? 12.293 3.600 -10.847 1.00 91.06 199 GLY A C 1
ATOM 1548 O O . GLY A 1 199 ? 11.776 2.879 -9.996 1.00 91.06 199 GLY A O 1
ATOM 1549 N N . GLY A 1 200 ? 12.162 4.930 -10.803 1.00 91.94 200 GLY A N 1
ATOM 1550 C CA . GLY A 1 200 ? 11.492 5.621 -9.699 1.00 91.94 200 GLY A CA 1
ATOM 1551 C C . GLY A 1 200 ? 9.987 5.335 -9.596 1.00 91.94 200 GLY A C 1
ATOM 1552 O O . GLY A 1 200 ? 9.446 5.331 -8.490 1.00 91.94 200 GLY A O 1
ATOM 1553 N N . VAL A 1 201 ? 9.293 5.084 -10.713 1.00 94.44 201 VAL A N 1
ATOM 1554 C CA . VAL A 1 201 ? 7.885 4.638 -10.694 1.00 94.44 201 VAL A CA 1
ATOM 1555 C C . VAL A 1 201 ? 7.801 3.218 -10.142 1.00 94.44 201 VAL A C 1
ATOM 1557 O O . VAL A 1 201 ? 6.976 2.959 -9.268 1.00 94.44 201 VAL A O 1
ATOM 1560 N N . GLN A 1 202 ? 8.694 2.330 -10.580 1.00 92.94 202 GLN A N 1
ATOM 1561 C CA . GLN A 1 202 ? 8.753 0.948 -10.102 1.00 92.94 202 GLN A CA 1
ATOM 1562 C C . GLN A 1 202 ? 9.036 0.859 -8.600 1.00 92.94 202 GLN A C 1
ATOM 1564 O O . GLN A 1 202 ? 8.369 0.096 -7.905 1.00 92.94 202 GLN A O 1
ATOM 1569 N N . ASP A 1 203 ? 9.980 1.649 -8.081 1.00 91.19 203 ASP A N 1
ATOM 1570 C CA . ASP A 1 203 ? 10.304 1.699 -6.646 1.00 91.19 203 ASP A CA 1
ATOM 1571 C C . ASP A 1 203 ? 9.092 2.127 -5.804 1.00 91.19 203 ASP A C 1
ATOM 1573 O O . ASP A 1 203 ? 8.785 1.547 -4.760 1.00 91.19 203 ASP A O 1
ATOM 1577 N N . ARG A 1 204 ? 8.362 3.147 -6.266 1.00 92.62 204 ARG A N 1
ATOM 1578 C CA . ARG A 1 204 ? 7.180 3.670 -5.563 1.00 92.62 204 ARG A CA 1
ATOM 1579 C C . ARG A 1 204 ? 6.004 2.709 -5.639 1.00 92.62 204 ARG A C 1
ATOM 1581 O O . ARG A 1 204 ? 5.314 2.524 -4.638 1.00 92.62 204 ARG A O 1
ATOM 1588 N N . MET A 1 205 ? 5.790 2.092 -6.797 1.00 93.25 205 MET A N 1
ATOM 1589 C CA . MET A 1 205 ? 4.747 1.090 -6.976 1.00 93.25 205 MET A CA 1
ATOM 1590 C C . MET A 1 205 ? 5.002 -0.121 -6.081 1.00 93.25 205 MET A C 1
ATOM 1592 O O . MET A 1 205 ? 4.097 -0.575 -5.387 1.00 93.25 205 MET A O 1
ATOM 1596 N N . GLU A 1 206 ? 6.243 -0.599 -6.033 1.00 92.12 206 GLU A N 1
ATOM 1597 C CA . GLU A 1 206 ? 6.660 -1.689 -5.155 1.00 92.12 206 GLU A CA 1
ATOM 1598 C C . GLU A 1 206 ? 6.448 -1.349 -3.687 1.00 92.12 206 GLU A C 1
ATOM 1600 O O . GLU A 1 206 ? 5.825 -2.127 -2.966 1.00 92.12 206 GLU A O 1
ATOM 1605 N N . LYS A 1 207 ? 6.859 -0.152 -3.255 1.00 92.25 207 LYS A N 1
ATOM 1606 C CA . LYS A 1 207 ? 6.571 0.334 -1.903 1.00 92.25 207 LYS A CA 1
ATOM 1607 C C . LYS A 1 207 ? 5.069 0.335 -1.619 1.00 92.25 207 LYS A C 1
ATOM 1609 O O . LYS A 1 207 ? 4.662 -0.086 -0.536 1.00 92.25 207 LYS A O 1
ATOM 1614 N N . GLY A 1 208 ? 4.261 0.797 -2.571 1.00 93.00 208 GLY A N 1
ATOM 1615 C CA . GLY A 1 208 ? 2.804 0.820 -2.477 1.00 93.00 208 GLY A CA 1
ATOM 1616 C C . GLY A 1 208 ? 2.210 -0.569 -2.263 1.00 93.00 208 GLY A C 1
ATOM 1617 O O . GLY A 1 208 ? 1.536 -0.803 -1.259 1.00 93.00 208 GLY A O 1
ATOM 1618 N N . VAL A 1 209 ? 2.504 -1.493 -3.178 1.00 92.69 209 VAL A N 1
ATOM 1619 C CA . VAL A 1 209 ? 2.017 -2.880 -3.146 1.00 92.69 209 VAL A CA 1
ATOM 1620 C C . VAL A 1 209 ? 2.485 -3.589 -1.876 1.00 92.69 209 VAL A C 1
ATOM 1622 O O . VAL A 1 209 ? 1.665 -4.172 -1.169 1.00 92.69 209 VAL A O 1
ATOM 1625 N N . ALA A 1 210 ? 3.773 -3.487 -1.538 1.00 91.88 210 ALA A N 1
ATOM 1626 C CA . ALA A 1 210 ? 4.337 -4.117 -0.347 1.00 91.88 210 ALA A CA 1
ATOM 1627 C C . ALA A 1 210 ? 3.684 -3.595 0.940 1.00 91.88 210 ALA A C 1
ATOM 1629 O O . ALA A 1 210 ? 3.332 -4.389 1.807 1.00 91.88 210 ALA A O 1
ATOM 1630 N N . SER A 1 211 ? 3.460 -2.279 1.048 1.00 93.50 211 SER A N 1
ATOM 1631 C CA . SER A 1 211 ? 2.841 -1.673 2.238 1.00 93.50 211 SER A CA 1
ATOM 1632 C C . SER A 1 211 ? 1.409 -2.158 2.443 1.00 93.50 211 SER A C 1
ATOM 1634 O O . SER A 1 211 ? 1.040 -2.538 3.553 1.00 93.50 211 SER A O 1
ATOM 1636 N N . TRP A 1 212 ? 0.599 -2.180 1.382 1.00 94.62 212 TRP A N 1
ATOM 1637 C CA . TRP A 1 212 ? -0.795 -2.614 1.482 1.00 94.62 212 TRP A CA 1
ATOM 1638 C C . TRP A 1 212 ? -0.930 -4.119 1.681 1.00 94.62 212 TRP A C 1
ATOM 1640 O O . TRP A 1 212 ? -1.798 -4.549 2.439 1.00 94.62 212 TRP A O 1
ATOM 1650 N N . LEU A 1 213 ? -0.057 -4.915 1.063 1.00 93.56 213 LEU A N 1
ATOM 1651 C CA . LEU A 1 213 ? -0.050 -6.356 1.272 1.00 93.56 213 LEU A CA 1
ATOM 1652 C C . LEU A 1 213 ? 0.394 -6.716 2.694 1.00 93.56 213 LEU A C 1
ATOM 1654 O O . LEU A 1 213 ? -0.271 -7.517 3.344 1.00 93.56 213 LEU A O 1
ATOM 1658 N N . ALA A 1 214 ? 1.447 -6.080 3.214 1.00 93.50 214 ALA A N 1
ATOM 1659 C CA . ALA A 1 214 ? 1.866 -6.254 4.604 1.00 93.50 214 ALA A CA 1
ATOM 1660 C C . ALA A 1 214 ? 0.740 -5.874 5.580 1.00 93.50 214 ALA A C 1
ATOM 1662 O O . ALA A 1 214 ? 0.440 -6.618 6.512 1.00 93.50 214 ALA A O 1
ATOM 1663 N N . ALA A 1 215 ? 0.053 -4.757 5.327 1.00 96.31 215 ALA A N 1
ATOM 1664 C CA . ALA A 1 215 ? -1.094 -4.336 6.123 1.00 96.31 215 ALA A CA 1
ATOM 1665 C C . ALA A 1 215 ? -2.275 -5.320 6.043 1.00 96.31 215 ALA A C 1
ATOM 1667 O O . ALA A 1 215 ? -2.921 -5.589 7.057 1.00 96.31 215 ALA A O 1
ATOM 1668 N N . ALA A 1 216 ? -2.553 -5.890 4.867 1.00 96.44 216 ALA A N 1
ATOM 1669 C CA . ALA A 1 216 ? -3.582 -6.912 4.697 1.00 96.44 216 ALA A CA 1
ATOM 1670 C C . ALA A 1 216 ? -3.228 -8.203 5.454 1.00 96.44 216 ALA A C 1
ATOM 1672 O O . ALA A 1 216 ? -4.081 -8.749 6.154 1.00 96.44 216 ALA A O 1
ATOM 1673 N N . CYS A 1 217 ? -1.968 -8.645 5.390 1.00 96.44 217 CYS A N 1
ATOM 1674 C CA . CYS A 1 217 ? -1.466 -9.775 6.172 1.00 96.44 217 CYS A CA 1
ATOM 1675 C C . CYS A 1 217 ? -1.608 -9.532 7.682 1.00 96.44 217 CYS A C 1
ATOM 1677 O O . CYS A 1 217 ? -2.057 -10.429 8.392 1.00 96.44 217 CYS A O 1
ATOM 1679 N N . LEU A 1 218 ? -1.316 -8.321 8.172 1.00 97.69 218 LEU A N 1
ATOM 1680 C CA . LEU A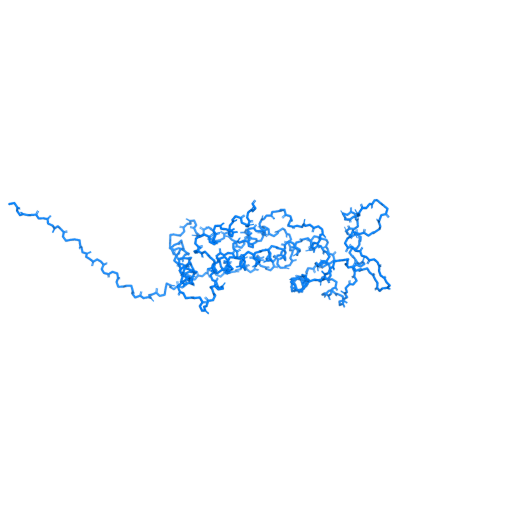 1 218 ? -1.566 -7.947 9.571 1.00 97.69 218 LEU A CA 1
ATOM 1681 C C . LEU A 1 218 ? -3.054 -7.987 9.932 1.00 97.69 218 LEU A C 1
ATOM 1683 O O . LEU A 1 218 ? -3.408 -8.456 11.008 1.00 97.69 218 LEU A O 1
ATOM 1687 N N . GLY A 1 219 ? -3.936 -7.534 9.039 1.00 97.94 219 GLY A N 1
ATOM 1688 C CA . GLY A 1 219 ? -5.383 -7.639 9.236 1.00 97.94 219 GLY A CA 1
ATOM 1689 C C . GLY A 1 219 ? -5.863 -9.090 9.334 1.00 97.94 219 GLY A C 1
ATOM 1690 O O . GLY A 1 219 ? -6.671 -9.413 10.204 1.00 97.94 219 GLY A O 1
ATOM 1691 N N . LEU A 1 220 ? -5.342 -9.978 8.482 1.00 97.69 220 LEU A N 1
ATOM 1692 C CA . LEU A 1 220 ? -5.630 -11.415 8.542 1.00 97.69 220 LEU A CA 1
ATOM 1693 C C . LEU A 1 220 ? -5.083 -12.045 9.824 1.00 97.69 220 LEU A C 1
ATOM 1695 O O . LEU A 1 220 ? -5.805 -12.783 10.491 1.00 97.69 220 LEU A O 1
ATOM 1699 N N . PHE A 1 221 ? -3.847 -11.717 10.201 1.00 97.94 221 PHE A N 1
ATOM 1700 C CA . PHE A 1 221 ? -3.259 -12.150 11.465 1.00 97.94 221 PHE A CA 1
ATOM 1701 C C . PHE A 1 221 ? -4.116 -11.713 12.654 1.00 97.94 221 PHE A C 1
ATOM 1703 O O . PHE A 1 221 ? -4.432 -12.536 13.506 1.00 97.94 221 PHE A O 1
ATOM 1710 N N . PHE A 1 222 ? -4.553 -10.453 12.685 1.00 97.88 222 PHE A N 1
ATOM 1711 C CA . PHE A 1 222 ? -5.427 -9.939 13.735 1.00 97.88 222 PHE A CA 1
ATOM 1712 C C . PHE A 1 222 ? -6.734 -10.732 13.828 1.00 97.88 222 PHE A C 1
ATOM 1714 O O . PHE A 1 222 ? -7.133 -11.130 14.918 1.00 97.88 222 PHE A O 1
ATOM 1721 N N . LEU A 1 223 ? -7.382 -11.017 12.693 1.00 96.94 223 LEU A N 1
ATOM 1722 C CA . LEU A 1 223 ? -8.601 -11.830 12.665 1.00 96.94 223 LEU A CA 1
ATOM 1723 C C . LEU A 1 223 ? -8.358 -13.254 13.177 1.00 96.94 223 LEU A C 1
ATOM 1725 O O . LEU A 1 223 ? -9.169 -13.763 13.945 1.00 96.94 223 LEU A O 1
ATOM 1729 N N . LEU A 1 224 ? -7.238 -13.879 12.807 1.00 96.56 224 LEU A N 1
ATOM 1730 C CA . LEU A 1 224 ? -6.847 -15.186 13.340 1.00 96.56 224 LEU A CA 1
ATOM 1731 C C . LEU A 1 224 ? -6.576 -15.121 14.849 1.00 96.56 224 LEU A C 1
ATOM 1733 O O . LEU A 1 224 ? -7.043 -15.980 15.591 1.00 96.56 224 LEU A O 1
ATOM 1737 N N . ALA A 1 225 ? -5.887 -14.083 15.323 1.00 96.50 225 ALA A N 1
ATOM 1738 C CA . ALA A 1 225 ? -5.628 -13.873 16.743 1.00 96.50 225 ALA A CA 1
ATOM 1739 C C . ALA A 1 225 ? -6.932 -13.677 17.534 1.00 96.50 225 ALA A C 1
ATOM 1741 O O . ALA A 1 225 ? -7.073 -14.249 18.612 1.00 96.50 225 ALA A O 1
ATOM 1742 N N . LEU A 1 226 ? -7.928 -12.977 16.976 1.00 96.31 226 LEU A N 1
ATOM 1743 C CA . LEU A 1 226 ? -9.259 -12.831 17.584 1.00 96.31 226 LEU A CA 1
ATOM 1744 C C . LEU A 1 226 ? -9.999 -14.163 17.783 1.00 96.31 226 LEU A C 1
ATOM 1746 O O . LEU A 1 226 ? -10.902 -14.241 18.615 1.00 96.31 226 LEU A O 1
ATOM 1750 N N . HIS A 1 227 ? -9.651 -15.220 17.043 1.00 95.12 227 HIS A N 1
ATOM 1751 C CA . HIS A 1 227 ? -10.208 -16.552 17.296 1.00 95.12 227 HIS A CA 1
ATOM 1752 C C . HIS A 1 227 ? -9.600 -17.233 18.531 1.00 95.12 227 HIS A C 1
ATOM 1754 O O . HIS A 1 227 ? -10.230 -18.134 19.099 1.00 95.12 227 HIS A O 1
ATOM 1760 N N . LEU A 1 228 ? -8.400 -16.815 18.938 1.00 95.31 228 LEU A N 1
ATOM 1761 C CA . LEU A 1 228 ? -7.587 -17.463 19.966 1.00 95.31 228 LEU A CA 1
ATOM 1762 C C . LEU A 1 228 ? -7.579 -16.696 21.292 1.00 95.31 228 LEU A C 1
ATOM 1764 O O . LEU A 1 228 ? -7.557 -17.321 22.350 1.00 95.31 228 LEU A O 1
ATOM 1768 N N . VAL A 1 229 ? -7.598 -15.364 21.244 1.00 96.44 229 VAL A N 1
ATOM 1769 C CA . VAL A 1 229 ? -7.467 -14.483 22.414 1.00 96.44 229 VAL A CA 1
ATOM 1770 C C . VAL A 1 229 ? -8.505 -13.357 22.392 1.00 96.44 229 VAL A C 1
ATOM 1772 O O . VAL A 1 229 ? -9.231 -13.175 21.415 1.00 96.44 229 VAL A O 1
ATOM 1775 N N . ASP A 1 230 ? -8.596 -12.592 23.481 1.00 95.31 230 ASP A N 1
ATOM 1776 C CA . ASP A 1 230 ? -9.465 -11.419 23.540 1.00 95.31 230 ASP A CA 1
ATOM 1777 C C . ASP A 1 230 ? -8.990 -10.292 22.599 1.00 95.31 230 ASP A C 1
ATOM 1779 O O . ASP A 1 230 ? -7.840 -10.241 22.157 1.00 95.31 230 ASP A O 1
ATOM 1783 N N . ALA A 1 231 ? -9.891 -9.349 22.317 1.00 95.69 231 ALA A N 1
ATOM 1784 C CA . ALA A 1 231 ? -9.650 -8.261 21.374 1.00 95.69 231 ALA A CA 1
ATOM 1785 C C . ALA A 1 231 ? -8.430 -7.391 21.709 1.00 95.69 231 ALA A C 1
ATOM 1787 O O . ALA A 1 231 ? -7.716 -6.970 20.797 1.00 95.69 231 ALA A O 1
ATOM 1788 N N . ALA A 1 232 ? -8.189 -7.105 22.993 1.00 96.06 232 ALA A N 1
ATOM 1789 C CA . ALA A 1 232 ? -7.066 -6.266 23.393 1.00 96.06 232 ALA A CA 1
ATOM 1790 C C . ALA A 1 232 ? -5.743 -7.012 23.194 1.00 96.06 232 ALA A C 1
ATOM 1792 O O . ALA A 1 232 ? -4.813 -6.452 22.614 1.00 96.06 232 ALA A O 1
ATOM 1793 N N . SER A 1 233 ? -5.684 -8.284 23.593 1.00 97.44 233 SER A N 1
ATOM 1794 C CA . SER A 1 233 ? -4.514 -9.142 23.368 1.00 97.44 233 SER A CA 1
ATOM 1795 C C . SER A 1 233 ? -4.204 -9.311 21.879 1.00 97.44 233 SER A C 1
ATOM 1797 O O . SER A 1 233 ? -3.061 -9.112 21.469 1.00 97.44 233 SER A O 1
ATOM 1799 N N . ALA A 1 234 ? -5.213 -9.578 21.040 1.00 97.06 234 ALA A N 1
ATOM 1800 C CA . ALA A 1 234 ? -5.038 -9.679 19.588 1.00 97.06 234 ALA A CA 1
ATOM 1801 C C . ALA A 1 234 ? -4.491 -8.376 18.978 1.00 97.06 234 ALA A C 1
ATOM 1803 O O . ALA A 1 234 ? -3.605 -8.410 18.118 1.00 97.06 234 ALA A O 1
ATOM 1804 N N . ALA A 1 235 ? -4.984 -7.220 19.438 1.00 96.56 235 ALA A N 1
ATOM 1805 C CA . ALA A 1 235 ? -4.514 -5.917 18.977 1.00 96.56 235 ALA A CA 1
ATOM 1806 C C . ALA A 1 235 ? -3.055 -5.665 19.380 1.00 96.56 235 ALA A C 1
ATOM 1808 O O . ALA A 1 235 ? -2.265 -5.239 18.539 1.00 96.56 235 ALA A O 1
ATOM 1809 N N . TRP A 1 236 ? -2.674 -5.986 20.620 1.00 97.38 236 TRP A N 1
ATOM 1810 C CA . TRP A 1 236 ? -1.286 -5.875 21.079 1.00 97.38 236 TRP A CA 1
ATOM 1811 C C . TRP A 1 236 ? -0.342 -6.802 20.318 1.00 97.38 236 TRP A C 1
ATOM 1813 O O . TRP A 1 236 ? 0.703 -6.348 19.863 1.00 97.38 236 TRP A O 1
ATOM 1823 N N . MET A 1 237 ? -0.717 -8.067 20.113 1.00 97.44 237 MET A N 1
ATOM 1824 C CA . MET A 1 237 ? 0.072 -9.008 19.309 1.00 97.44 237 MET A CA 1
ATOM 1825 C C . MET A 1 237 ? 0.266 -8.495 17.879 1.00 97.44 237 MET A C 1
ATOM 1827 O O . MET A 1 237 ? 1.362 -8.577 17.333 1.00 97.44 237 MET A O 1
ATOM 1831 N N . THR A 1 238 ? -0.789 -7.933 17.283 1.00 97.12 238 THR A N 1
ATOM 1832 C CA . THR A 1 238 ? -0.732 -7.366 15.929 1.00 97.12 238 THR A CA 1
ATOM 1833 C C . THR A 1 238 ? 0.150 -6.126 15.880 1.00 97.12 238 THR A C 1
ATOM 1835 O O . THR A 1 238 ? 0.913 -5.967 14.933 1.00 97.12 238 THR A O 1
ATOM 1838 N N . LEU A 1 239 ? 0.075 -5.261 16.895 1.00 96.12 239 LEU A N 1
ATOM 1839 C CA . LEU A 1 239 ? 0.917 -4.074 16.992 1.00 96.12 239 LEU A CA 1
ATOM 1840 C C . LEU A 1 239 ? 2.395 -4.451 17.125 1.00 96.12 239 LEU A C 1
ATOM 1842 O O . LEU A 1 239 ? 3.203 -3.923 16.371 1.00 96.12 239 LEU A O 1
ATOM 1846 N N . LEU A 1 240 ? 2.726 -5.390 18.019 1.00 95.88 240 LEU A N 1
ATOM 1847 C CA . LEU A 1 240 ? 4.091 -5.902 18.180 1.00 95.88 240 LEU A CA 1
ATOM 1848 C C . LEU A 1 240 ? 4.611 -6.501 16.870 1.00 95.88 240 LEU A C 1
ATOM 1850 O O . LEU A 1 240 ? 5.704 -6.174 16.429 1.00 95.88 240 LEU A O 1
ATOM 1854 N N . LEU A 1 241 ? 3.800 -7.316 16.190 1.00 94.44 241 LEU A N 1
ATOM 1855 C CA . LEU A 1 241 ? 4.178 -7.880 14.895 1.00 94.44 241 LEU A CA 1
ATOM 1856 C C . LEU A 1 241 ? 4.385 -6.800 13.819 1.00 94.44 241 LEU A C 1
ATOM 1858 O O . LEU A 1 241 ? 5.266 -6.936 12.975 1.00 94.44 241 LEU A O 1
ATOM 1862 N N . ALA A 1 242 ? 3.581 -5.734 13.836 1.00 92.19 242 ALA A N 1
ATOM 1863 C CA . ALA A 1 242 ? 3.692 -4.632 12.885 1.00 92.19 242 ALA A CA 1
ATOM 1864 C C . ALA A 1 242 ? 4.960 -3.790 13.089 1.00 92.19 242 ALA A C 1
ATOM 1866 O O . ALA A 1 242 ? 5.466 -3.216 12.122 1.00 92.19 242 ALA A O 1
ATOM 1867 N N . THR A 1 243 ? 5.448 -3.689 14.328 1.00 89.00 243 THR A N 1
ATOM 1868 C CA . THR A 1 243 ? 6.638 -2.900 14.677 1.00 89.00 243 THR A CA 1
ATOM 1869 C C . THR A 1 243 ? 7.935 -3.705 14.690 1.00 89.00 243 THR A C 1
ATOM 1871 O O . THR A 1 243 ? 8.996 -3.088 14.590 1.00 89.00 243 THR A O 1
ATOM 1874 N N . GLY A 1 244 ? 7.852 -5.040 14.762 1.00 82.81 244 GLY A N 1
ATOM 1875 C CA . GLY A 1 244 ? 9.002 -5.915 15.029 1.00 82.81 244 GLY A CA 1
ATOM 1876 C C . GLY A 1 244 ? 9.508 -5.773 16.458 1.00 82.81 244 GLY A C 1
ATOM 1877 O O . GLY A 1 244 ? 10.684 -6.142 16.668 1.00 82.81 244 GLY A O 1
#

Secondary structure (DSSP, 8-state):
--------------------PPPPPPHHHHHHHHHHHHHHHTT-S-HHHHHHHHHHHHHHHHHH-HHHHHHHHHHHHHHHHHHHHHHH-TTS--HHHHIIIIIHHHHHHHHH-SS----TTSHHHHHHHHHHHHHS----GGGHHHHHHHH-SSTT-SS-TTEEEETTEEEESS--TTHHHHHHHHHHHHHTT--TT-HHHHHHHHHHHHHHHHHHHHHHHHHHHHHHS-HHHHHHHHHHHHH-

pLDDT: mean 88.4, std 14.01, range [41.53, 98.12]

Foldseek 3Di:
DDDDPDDDPPPPPPPPVPPPPPDDDPPVLVVQLVVLVLCLLLLPDALLVSLCSNCVVLVVCCVPPPVSVVVVVVVLVVLLVLLQVCLVPVPDQSLVSLCVVFLVVQLSVLSNPSDAPDDVQLLQLLLQLLCCLPPVDQANPLQQVVPVVPQPPDPPDSGRPQWDQDPVHIHGPDDNVLNVLNNVSSNSSVVSPHDSSDPSSSSSSSSNSVSNVVRVVLSVQLSVVSVPDGNVVSVVVSVVVSVD